Protein AF-A0A8B9ZFL6-F1 (afdb_monomer)

Organism: Anas platyrhynchos (NCBI:txid8839)

Radius of gyration: 36.11 Å; Cα contacts (8 Å, |Δi|>4): 243; chains: 1; bounding box: 64×77×98 Å

Mean predicted aligned error: 14.27 Å

Solvent-accessible surface area (backbone atoms only — not comparable to full-atom values): 10765 Å² total; per-residue (Å²): 135,89,79,94,82,84,88,87,76,102,70,71,72,65,55,63,54,52,66,50,46,51,58,50,51,50,52,54,51,52,50,52,51,50,52,50,52,51,53,63,71,60,57,71,68,76,77,72,83,70,80,78,67,69,67,49,61,90,86,38,45,70,56,89,70,28,24,36,34,79,46,93,58,66,30,29,50,67,57,34,34,52,52,18,43,76,72,77,30,31,29,27,76,74,90,46,73,66,51,48,53,50,51,59,60,68,46,60,91,49,47,29,35,35,21,42,32,41,62,96,87,51,74,50,25,36,80,87,70,48,71,62,84,72,88,64,75,70,40,76,87,40,43,30,28,28,39,37,94,90,44,46,33,30,35,63,46,79,48,76,32,24,27,28,23,27,40,70,54,63,65,83,82,68,82,89,78,77,93,85,134

Foldseek 3Di:
DDDDDDDDDPPPPVVVVVVVVVVVVVVVVVVVVVVVVVVVVPPPDPPDPPPPDQDDDPQWDDDPQKTKHWFPFWFFQVVLQVVLVVVVWGFADDPDPVSQVVCLVVVPAFKAWGQWFDDDPDFIAGPVRDGDPCNDDEADDAGTWIQHNVGIYHDHSGDIGITMIMDGRDDPDDDDDDDDD

InterPro domains:
  IPR001304 C-type lectin-like [PF00059] (75-166)
  IPR001304 C-type lectin-like [PS50041] (63-166)
  IPR001304 C-type lectin-like [SM00034] (56-166)
  IPR016186 C-type lectin-like/link domain superfamily [G3DSA:3.10.100.10] (44-171)
  IPR016187 C-type lectin fold [SSF56436] (19-170)
  IPR033992 Natural killer cell receptor-like, C-type lectin-like domain [cd03593] (56-167)
  IPR050828 C-type lectin and matrix domain-containing protein [PTHR45710] (28-168)

Structure (mmCIF, N/CA/C/O backbone):
data_AF-A0A8B9ZFL6-F1
#
_entry.id   AF-A0A8B9ZFL6-F1
#
loop_
_atom_site.group_PDB
_atom_site.id
_atom_site.type_symbol
_atom_site.label_atom_id
_atom_site.label_alt_id
_atom_site.label_comp_id
_atom_site.label_asym_id
_atom_site.label_entity_id
_atom_site.label_seq_id
_atom_site.pdbx_PDB_ins_code
_atom_site.Cartn_x
_atom_site.Cartn_y
_atom_site.Cartn_z
_atom_site.occupancy
_atom_site.B_iso_or_equiv
_atom_site.auth_seq_id
_atom_site.auth_comp_id
_atom_site.auth_asym_id
_atom_site.auth_atom_id
_atom_site.pdbx_PDB_model_num
ATOM 1 N N . MET A 1 1 ? -46.683 51.213 64.627 1.00 42.94 1 MET A N 1
ATOM 2 C CA . MET A 1 1 ? -46.626 52.141 65.779 1.00 42.94 1 MET A CA 1
ATOM 3 C C . MET A 1 1 ? -47.558 51.623 66.867 1.00 42.94 1 MET A C 1
ATOM 5 O O . MET A 1 1 ? -48.548 50.998 66.515 1.00 42.94 1 MET A O 1
ATOM 9 N N . CYS A 1 2 ? -47.246 51.943 68.128 1.00 30.44 2 CYS A N 1
ATOM 10 C CA . CYS A 1 2 ? -47.950 51.598 69.377 1.00 30.44 2 CYS A CA 1
ATOM 11 C C . CYS A 1 2 ? -47.740 50.173 69.906 1.00 30.44 2 CYS A C 1
ATOM 13 O O . CYS A 1 2 ? -47.778 49.220 69.145 1.00 30.44 2 CYS A O 1
ATOM 15 N N . MET A 1 3 ? -47.590 49.917 71.205 1.00 34.16 3 MET A N 1
ATOM 16 C CA . MET A 1 3 ? -47.108 50.636 72.404 1.00 34.16 3 MET A CA 1
ATOM 17 C C . MET A 1 3 ? -47.101 49.550 73.509 1.00 34.16 3 MET A C 1
ATOM 19 O O . MET A 1 3 ? -47.882 48.602 73.451 1.00 34.16 3 MET A O 1
ATOM 23 N N . ARG A 1 4 ? -46.223 49.657 74.513 1.00 49.34 4 ARG A N 1
ATOM 24 C CA . ARG A 1 4 ? -46.112 48.696 75.636 1.00 49.34 4 ARG A CA 1
ATOM 25 C C . ARG A 1 4 ? -47.319 48.751 76.593 1.00 49.34 4 ARG A C 1
ATOM 27 O O . ARG A 1 4 ? -47.609 49.838 77.082 1.00 49.34 4 ARG A O 1
ATOM 34 N N . LYS A 1 5 ? -47.849 47.584 77.008 1.00 42.69 5 LYS A N 1
ATOM 35 C CA . LYS A 1 5 ? -47.853 47.040 78.402 1.00 42.69 5 LYS A CA 1
ATOM 36 C C . LYS A 1 5 ? -48.790 45.816 78.567 1.00 42.69 5 LYS A C 1
ATOM 38 O O . LYS A 1 5 ? -49.942 45.888 78.176 1.00 42.69 5 LYS A O 1
ATOM 43 N N . GLY A 1 6 ? -48.305 44.782 79.276 1.00 40.84 6 GLY A N 1
ATOM 44 C CA . GLY A 1 6 ? -49.070 44.100 80.342 1.00 40.84 6 GLY A CA 1
ATOM 45 C C . GLY A 1 6 ? -49.780 42.760 80.072 1.00 40.84 6 GLY A C 1
ATOM 46 O O . GLY A 1 6 ? -50.958 42.763 79.768 1.00 40.84 6 GLY A O 1
ATOM 47 N N . ALA A 1 7 ? -49.049 41.657 80.295 1.00 51.47 7 ALA A N 1
ATOM 48 C CA . ALA A 1 7 ? -49.413 40.373 80.938 1.00 51.47 7 ALA A CA 1
ATOM 49 C C . ALA A 1 7 ? -50.828 39.758 80.783 1.00 51.47 7 ALA A C 1
ATOM 51 O O . ALA A 1 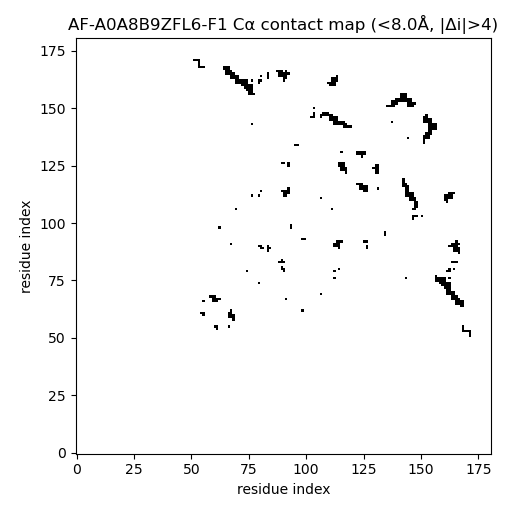7 ? -51.774 40.244 81.383 1.00 51.47 7 ALA A O 1
ATOM 52 N N . THR A 1 8 ? -50.935 38.607 80.103 1.00 45.41 8 THR A N 1
ATOM 53 C CA . THR A 1 8 ? -50.979 37.211 80.626 1.00 45.41 8 THR A CA 1
ATOM 54 C C . THR A 1 8 ? -51.431 36.302 79.480 1.00 45.41 8 THR A C 1
ATOM 56 O O . THR A 1 8 ? -52.482 36.585 78.929 1.00 45.41 8 THR A O 1
ATOM 59 N N . GLU A 1 9 ? -50.645 35.275 79.113 1.00 46.94 9 GLU A N 1
ATOM 60 C CA . GLU A 1 9 ? -51.038 34.045 78.371 1.00 46.94 9 GLU A CA 1
ATOM 61 C C . GLU A 1 9 ? -49.769 33.338 77.837 1.00 46.94 9 GLU A C 1
ATOM 63 O O . GLU A 1 9 ? -49.209 33.680 76.792 1.00 46.94 9 GLU A O 1
ATOM 68 N N . THR A 1 10 ? -49.278 32.329 78.560 1.00 53.91 10 THR A N 1
ATOM 69 C CA . THR A 1 10 ? -48.183 31.432 78.141 1.00 53.91 10 THR A CA 1
ATOM 70 C C . THR A 1 10 ? -48.663 30.388 77.121 1.00 53.91 10 THR A C 1
ATOM 72 O O . THR A 1 10 ? -48.455 29.192 77.305 1.00 53.91 10 THR A O 1
ATOM 75 N N . THR A 1 11 ? -49.311 30.826 76.039 1.00 52.06 11 THR A N 1
ATOM 76 C CA . THR A 1 11 ? -49.941 29.913 75.059 1.00 52.06 11 THR A CA 1
ATOM 77 C C . THR A 1 11 ? -49.671 30.280 73.598 1.00 52.06 11 THR A C 1
ATOM 79 O O . THR A 1 11 ? -49.992 29.506 72.699 1.00 52.06 11 THR A O 1
ATOM 82 N N . PHE A 1 12 ? -49.006 31.409 73.329 1.00 46.31 12 PHE A N 1
ATOM 83 C CA . PHE A 1 12 ? -48.820 31.902 71.957 1.00 46.31 12 PHE A CA 1
ATOM 84 C C . PHE A 1 12 ? -47.449 31.584 71.327 1.00 46.31 12 PHE A C 1
ATOM 86 O O . PHE A 1 12 ? -47.290 31.666 70.113 1.00 46.31 12 PHE A O 1
ATOM 93 N N . SER A 1 13 ? -46.460 31.157 72.122 1.00 51.06 13 SER A N 1
ATOM 94 C CA . SER A 1 13 ? -45.083 30.934 71.634 1.00 51.06 13 SER A CA 1
ATOM 95 C C . SER A 1 13 ? -44.814 29.505 71.124 1.00 51.06 13 SER A C 1
ATOM 97 O O . SER A 1 13 ? -43.893 29.282 70.343 1.00 51.06 13 SER A O 1
ATOM 99 N N . LEU A 1 14 ? -45.638 28.520 71.511 1.00 50.38 14 LEU A N 1
ATOM 100 C CA . LEU A 1 14 ? -45.427 27.103 71.162 1.00 50.38 14 LEU A CA 1
ATOM 101 C C . LEU A 1 14 ? -45.955 26.726 69.762 1.00 50.38 14 LEU A C 1
ATOM 103 O O . LEU A 1 14 ? -45.495 25.750 69.172 1.00 50.38 14 LEU A O 1
ATOM 107 N N . LYS A 1 15 ? -46.896 27.509 69.212 1.00 50.31 15 LYS A N 1
ATOM 108 C CA . LYS A 1 15 ? -47.460 27.312 67.862 1.00 50.31 15 LYS A CA 1
ATOM 109 C C . LYS A 1 15 ? -46.451 27.656 66.764 1.00 50.31 15 LYS A C 1
ATOM 111 O O . LYS A 1 15 ? -46.171 26.815 65.921 1.00 50.31 15 LYS A O 1
ATOM 116 N N . CYS A 1 16 ? -45.778 28.805 66.866 1.00 51.72 16 CYS A N 1
ATOM 117 C CA . CYS A 1 16 ? -44.763 29.232 65.893 1.00 51.72 16 CYS A CA 1
ATOM 118 C C . CYS A 1 16 ? -43.568 28.267 65.770 1.00 51.72 16 CYS A C 1
ATOM 120 O O . CYS A 1 16 ? -42.996 28.134 64.691 1.00 51.72 16 CYS A O 1
ATOM 122 N N . LEU A 1 17 ? -43.190 27.581 66.856 1.00 52.81 17 LEU A N 1
ATOM 123 C CA . LEU A 1 17 ? -42.134 26.560 66.844 1.00 52.81 17 LEU A CA 1
ATOM 124 C C . LEU A 1 17 ? -42.580 25.285 66.119 1.00 52.81 17 LEU A C 1
ATOM 126 O O . LEU A 1 17 ? -41.820 24.739 65.326 1.00 52.81 17 LEU A O 1
ATOM 130 N N . LYS A 1 18 ? -43.823 24.840 66.336 1.00 53.28 18 LYS A N 1
ATOM 131 C CA . LYS A 1 18 ? -44.398 23.656 65.679 1.00 53.28 18 LYS A CA 1
ATOM 132 C C . LYS A 1 18 ? -44.644 23.900 64.183 1.00 53.28 18 LYS A C 1
ATOM 134 O O . LYS A 1 18 ? -44.320 23.037 63.371 1.00 53.28 18 LYS A O 1
ATOM 139 N N . ASP A 1 19 ? -45.088 25.107 63.828 1.00 54.12 19 ASP A N 1
ATOM 140 C CA . ASP A 1 19 ? -45.382 25.532 62.452 1.00 54.12 19 ASP A CA 1
ATOM 141 C C . ASP A 1 19 ? -44.130 25.812 61.611 1.00 54.12 19 ASP A C 1
ATOM 143 O O . ASP A 1 19 ? -44.211 25.808 60.388 1.00 54.12 19 ASP A O 1
ATOM 147 N N . LYS A 1 20 ? -42.962 26.035 62.235 1.00 51.88 20 LYS A N 1
ATOM 148 C CA . LYS A 1 20 ? -41.662 26.073 61.539 1.00 51.88 20 LYS A CA 1
ATOM 149 C C . LYS A 1 20 ? -40.961 24.716 61.526 1.00 51.88 20 LYS A C 1
ATOM 151 O O . LYS A 1 20 ? -40.265 24.412 60.564 1.00 51.88 20 LYS A O 1
ATOM 156 N N . LEU A 1 21 ? -41.170 23.874 62.537 1.00 55.00 21 LEU A N 1
ATOM 157 C CA . LEU A 1 21 ? -40.580 22.535 62.593 1.00 55.00 21 LEU A CA 1
ATOM 158 C C . LEU A 1 21 ? -41.251 21.557 61.615 1.00 55.00 21 LEU A C 1
ATOM 160 O O . LEU A 1 21 ? -40.571 20.703 61.061 1.00 55.00 21 LEU A O 1
ATOM 164 N N . PHE A 1 22 ? -42.552 21.709 61.348 1.00 59.31 22 PHE A N 1
ATOM 165 C CA . PHE A 1 22 ? -43.276 20.913 60.351 1.00 59.31 22 PHE A CA 1
ATOM 166 C C . PHE A 1 22 ? -42.786 21.137 58.901 1.00 59.31 22 PHE A C 1
ATOM 168 O O . PHE A 1 22 ? -42.486 20.148 58.231 1.00 59.31 22 PHE A O 1
ATOM 175 N N . PRO A 1 23 ? -42.605 22.381 58.400 1.00 64.31 23 PRO A N 1
ATOM 176 C CA . PRO A 1 23 ? -42.043 22.619 57.072 1.00 64.31 23 PRO A CA 1
ATOM 177 C C . PRO A 1 23 ? -40.552 22.281 56.998 1.00 64.31 23 PRO A C 1
ATOM 179 O O . PRO A 1 23 ? -40.110 21.817 55.955 1.00 64.31 23 PRO A O 1
ATOM 182 N N . ILE A 1 24 ? -39.780 22.445 58.081 1.00 71.69 24 ILE A N 1
ATOM 183 C CA . ILE A 1 24 ? -38.372 22.005 58.127 1.00 71.69 24 ILE A CA 1
ATOM 184 C C . ILE A 1 24 ? -38.284 20.472 58.095 1.00 71.69 24 ILE A C 1
ATOM 186 O O . ILE A 1 24 ? -37.477 19.912 57.364 1.00 71.69 24 ILE A O 1
ATOM 190 N N . GLY A 1 25 ? -39.142 19.774 58.842 1.00 78.06 25 GLY A N 1
ATOM 191 C CA . GLY A 1 25 ? -39.213 18.314 58.815 1.00 78.06 25 GLY A CA 1
ATOM 192 C C . GLY A 1 25 ? -39.619 17.785 57.440 1.00 78.06 25 GLY A C 1
ATOM 193 O O . GLY A 1 25 ? -39.012 16.840 56.940 1.00 78.06 25 GLY A O 1
ATOM 194 N N . ALA A 1 26 ? -40.590 18.434 56.791 1.00 80.69 26 ALA A N 1
ATOM 195 C CA . ALA A 1 26 ? -41.025 18.081 55.445 1.00 80.69 26 ALA A CA 1
ATOM 196 C C . ALA A 1 26 ? -39.927 18.314 54.393 1.00 80.69 26 ALA A C 1
ATOM 198 O O . ALA A 1 26 ? -39.702 17.444 53.555 1.00 80.69 26 ALA A O 1
ATOM 199 N N . THR A 1 27 ? -39.201 19.437 54.443 1.00 80.44 27 THR A N 1
ATOM 200 C CA . THR A 1 27 ? -38.103 19.696 53.496 1.00 80.44 27 THR A CA 1
ATOM 201 C C . THR A 1 27 ? -36.937 18.737 53.695 1.00 80.44 27 THR A C 1
ATOM 203 O O . THR A 1 27 ? -36.417 18.224 52.708 1.00 80.44 27 THR A O 1
ATOM 206 N N . VAL A 1 28 ? -36.567 18.429 54.942 1.00 88.62 28 VAL A N 1
ATOM 207 C CA . VAL A 1 28 ? -35.519 17.443 55.253 1.00 88.62 28 VAL A CA 1
ATOM 208 C C . VAL A 1 28 ? -35.915 16.042 54.776 1.00 88.62 28 VAL A C 1
ATOM 210 O O . VAL A 1 28 ? -35.093 15.329 54.211 1.00 88.62 28 VAL A O 1
ATOM 213 N N . LEU A 1 29 ? -37.178 15.641 54.937 1.00 89.69 29 LEU A N 1
ATOM 214 C CA . LEU A 1 29 ? -37.647 14.343 54.448 1.00 89.69 29 LEU A CA 1
ATOM 215 C C . LEU A 1 29 ? -37.595 14.262 52.915 1.00 89.69 29 LEU A C 1
ATOM 217 O O . LEU A 1 29 ? -37.128 13.268 52.362 1.00 89.69 29 LEU A O 1
ATOM 221 N N . VAL A 1 30 ? -38.037 15.317 52.224 1.00 89.94 30 VAL A N 1
ATOM 222 C CA . VAL A 1 30 ? -38.018 15.379 50.756 1.00 89.94 30 VAL A CA 1
ATOM 223 C C . VAL A 1 30 ? -36.588 15.330 50.220 1.00 89.94 30 VAL A C 1
ATOM 225 O O . VAL A 1 30 ? -36.326 14.592 49.272 1.00 89.94 30 VAL A O 1
ATOM 228 N N . THR A 1 31 ? -35.640 16.049 50.829 1.00 90.00 31 THR A N 1
ATOM 229 C CA . THR A 1 31 ? -34.235 16.008 50.392 1.00 90.00 31 THR A CA 1
ATOM 230 C C . THR A 1 31 ? -33.605 14.637 50.619 1.00 90.00 31 THR A C 1
ATOM 232 O O . THR A 1 31 ? -32.915 14.143 49.729 1.00 90.00 31 THR A O 1
ATOM 235 N N . VAL A 1 32 ? -33.884 13.976 51.747 1.00 91.75 32 VAL A N 1
ATOM 236 C CA . VAL A 1 32 ? -33.403 12.610 52.022 1.00 91.75 32 VAL A CA 1
ATOM 237 C C . VAL A 1 32 ? -33.956 11.608 51.004 1.00 91.75 32 VAL A C 1
ATOM 239 O O . VAL A 1 32 ? -33.199 10.790 50.482 1.00 91.75 32 VAL A O 1
ATOM 242 N N . LEU A 1 33 ? -35.247 11.694 50.668 1.00 91.56 33 LEU A N 1
ATOM 243 C CA . LEU A 1 33 ? -35.864 10.836 49.652 1.00 91.56 33 LEU A CA 1
ATOM 244 C C . LEU A 1 33 ? -35.268 11.078 48.259 1.00 91.56 33 LEU A C 1
ATOM 246 O O . LEU A 1 33 ? -34.957 10.116 47.560 1.00 91.56 33 LEU A O 1
ATOM 250 N N . LEU A 1 34 ? -35.043 12.338 47.872 1.00 88.25 34 LEU A N 1
ATOM 251 C CA . LEU A 1 34 ? -34.390 12.674 46.603 1.00 88.25 34 LEU A CA 1
ATOM 252 C C . LEU A 1 34 ? -32.966 12.111 46.534 1.00 88.25 34 LEU A C 1
ATOM 254 O O . LEU A 1 34 ? -32.609 11.486 45.538 1.00 88.25 34 LEU A O 1
ATOM 258 N N . ILE A 1 35 ? -32.171 12.261 47.597 1.00 86.62 35 ILE A N 1
ATOM 259 C CA . ILE A 1 35 ? -30.810 11.708 47.664 1.00 86.62 35 ILE A CA 1
ATOM 260 C C . ILE A 1 35 ? -30.839 10.176 47.575 1.00 86.62 35 ILE A C 1
ATOM 262 O O . ILE A 1 35 ? -30.035 9.599 46.846 1.00 86.62 35 ILE A O 1
ATOM 266 N N . ALA A 1 36 ? -31.776 9.509 48.257 1.00 86.25 36 ALA A N 1
ATOM 267 C CA . ALA A 1 36 ? -31.921 8.056 48.194 1.00 86.25 36 ALA A CA 1
ATOM 268 C C . ALA A 1 36 ? -32.297 7.571 46.783 1.00 86.25 36 ALA A C 1
ATOM 270 O O . ALA A 1 36 ? -31.709 6.609 46.293 1.00 86.25 36 ALA A O 1
ATOM 271 N N . VAL A 1 37 ? -33.217 8.256 46.096 1.00 84.88 37 VAL A N 1
ATOM 272 C CA . VAL A 1 37 ? -33.585 7.949 44.703 1.00 84.88 37 VAL A CA 1
ATOM 273 C C . VAL A 1 37 ? -32.397 8.165 43.759 1.00 84.88 37 VAL A C 1
ATOM 275 O O . VAL A 1 37 ? -32.124 7.301 42.927 1.00 84.88 37 VAL A O 1
ATOM 278 N N . ILE A 1 38 ? -31.641 9.257 43.924 1.00 81.19 38 ILE A N 1
ATOM 279 C CA . ILE A 1 38 ? -30.421 9.526 43.144 1.00 81.19 38 ILE A CA 1
ATOM 280 C C . ILE A 1 38 ? -29.367 8.439 43.398 1.00 81.19 38 ILE A C 1
ATOM 282 O O . ILE A 1 38 ? -28.774 7.936 42.448 1.00 81.19 38 ILE A O 1
ATOM 286 N N . ALA A 1 39 ? -29.160 8.021 44.649 1.00 80.38 39 ALA A N 1
ATOM 287 C CA . ALA A 1 39 ? -28.213 6.963 45.004 1.00 80.38 39 ALA A CA 1
ATOM 288 C C . ALA A 1 39 ? -28.633 5.582 44.465 1.00 80.38 39 ALA A C 1
ATOM 290 O O . ALA A 1 39 ? -27.781 4.794 44.054 1.00 80.38 39 ALA A O 1
ATOM 291 N N . LEU A 1 40 ? -29.938 5.285 44.434 1.00 75.50 40 LEU A N 1
ATOM 292 C CA . LEU A 1 40 ? -30.482 4.058 43.844 1.00 75.50 40 LEU A CA 1
ATOM 293 C C . LEU A 1 40 ? -30.362 4.053 42.313 1.00 75.50 40 LEU A C 1
ATOM 295 O O . LEU A 1 40 ? -30.009 3.020 41.748 1.00 75.50 40 LEU A O 1
ATOM 299 N N . ALA A 1 41 ? -30.589 5.194 41.654 1.00 71.69 41 ALA A N 1
ATOM 300 C CA . ALA A 1 41 ? -30.400 5.353 40.210 1.00 71.69 41 ALA A CA 1
ATOM 301 C C . ALA A 1 41 ? -28.914 5.342 39.808 1.00 71.69 41 ALA A C 1
ATOM 303 O O . ALA A 1 41 ? -28.557 4.837 38.748 1.00 71.69 41 ALA A O 1
ATOM 304 N N . ALA A 1 42 ? -28.036 5.848 40.678 1.00 69.88 42 ALA A N 1
ATOM 305 C CA . ALA A 1 42 ? -26.588 5.866 40.494 1.00 69.88 42 ALA A CA 1
ATOM 306 C C . ALA A 1 42 ? -25.895 4.580 40.968 1.00 69.88 42 ALA A C 1
ATOM 308 O O . ALA A 1 42 ? -24.664 4.571 41.082 1.00 69.88 42 ALA A O 1
ATOM 309 N N . ARG A 1 43 ? -26.640 3.490 41.226 1.00 67.75 43 ARG A N 1
ATOM 310 C CA . ARG A 1 43 ? -26.055 2.151 41.361 1.00 67.75 43 ARG A CA 1
ATOM 311 C C . ARG A 1 43 ? -25.334 1.829 40.058 1.00 67.75 43 ARG A C 1
ATOM 313 O O . ARG A 1 43 ? -25.917 1.300 39.117 1.00 67.75 43 ARG A O 1
ATOM 320 N N . LYS A 1 44 ? -24.050 2.188 40.006 1.00 64.75 44 LYS A N 1
ATOM 321 C CA . LYS A 1 44 ? -23.122 1.753 38.974 1.00 64.75 44 LYS A CA 1
ATOM 322 C C . LYS A 1 44 ? -23.264 0.243 38.915 1.00 64.75 44 LYS A C 1
ATOM 324 O O . LYS A 1 44 ? -23.011 -0.440 39.908 1.00 64.75 44 LYS A O 1
ATOM 329 N N . CYS A 1 45 ? -23.724 -0.253 37.771 1.00 63.28 45 CYS A N 1
ATOM 330 C CA . CYS A 1 45 ? -23.601 -1.666 37.475 1.00 63.28 45 CYS A CA 1
ATOM 331 C C . CYS A 1 45 ? -22.130 -2.030 37.730 1.00 63.28 45 CYS A C 1
ATOM 333 O O . CYS A 1 45 ? -21.258 -1.276 37.277 1.00 63.28 45 CYS A O 1
ATOM 335 N N . PRO A 1 46 ? -21.835 -3.111 38.477 1.00 68.94 46 PRO A N 1
ATOM 336 C CA . PRO A 1 46 ? -20.499 -3.686 38.482 1.00 68.94 46 PRO A CA 1
ATOM 337 C C . PRO A 1 46 ? -20.103 -3.798 37.017 1.00 68.94 46 PRO A C 1
ATOM 339 O O . PRO A 1 46 ? -20.859 -4.386 36.244 1.00 68.94 46 PRO A O 1
ATOM 342 N N . SER A 1 47 ? -19.041 -3.091 36.629 1.00 61.97 47 SER A N 1
ATOM 343 C CA . SER A 1 47 ? -18.618 -2.920 35.241 1.00 61.97 47 SER A CA 1
ATOM 344 C C . SER A 1 47 ? -18.812 -4.228 34.485 1.00 61.97 47 SER A C 1
ATOM 346 O O . SER A 1 47 ? -18.161 -5.221 34.817 1.00 61.97 47 SER A O 1
ATOM 348 N N . CYS A 1 48 ? -19.744 -4.254 33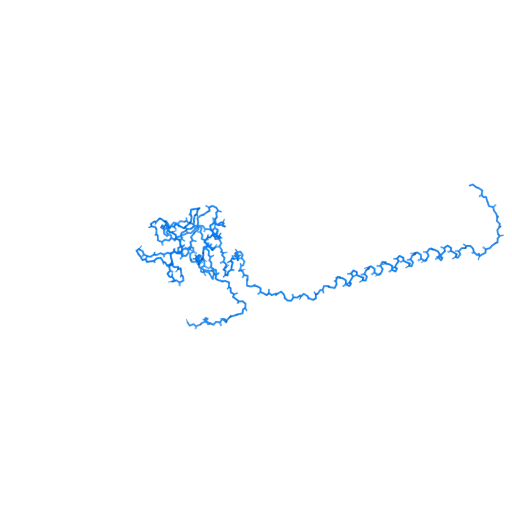.529 1.00 62.69 48 CYS A N 1
ATOM 349 C CA . CYS A 1 48 ? -19.888 -5.406 32.655 1.00 62.69 48 CYS A CA 1
ATOM 350 C C . CYS A 1 48 ? -18.508 -5.667 32.035 1.00 62.69 48 CYS A C 1
ATOM 352 O O . CYS A 1 48 ? -17.880 -4.702 31.587 1.00 62.69 48 CYS A O 1
ATOM 354 N N . PRO A 1 49 ? -18.005 -6.912 32.017 1.00 65.62 49 PRO A N 1
ATOM 355 C CA . PRO A 1 49 ? -16.820 -7.227 31.238 1.00 65.62 49 PRO A CA 1
ATOM 356 C C . PRO A 1 49 ? -17.112 -6.836 29.787 1.00 65.62 49 PRO A C 1
ATOM 358 O O . PRO A 1 49 ? -17.983 -7.431 29.150 1.00 65.62 49 PRO A O 1
ATOM 361 N N . SER A 1 50 ? -16.461 -5.786 29.285 1.00 64.81 50 SER A N 1
ATOM 362 C CA . SER A 1 50 ? -16.576 -5.421 27.876 1.00 64.81 50 SER A CA 1
ATOM 363 C C . SER A 1 50 ? -16.085 -6.605 27.043 1.00 64.81 50 SER A C 1
ATOM 365 O O . SER A 1 50 ? -15.016 -7.142 27.351 1.00 64.81 50 SER A O 1
ATOM 367 N N . PRO A 1 51 ? -16.814 -7.025 25.994 1.00 62.72 51 PRO A N 1
ATOM 368 C CA . PRO A 1 51 ? -16.272 -7.969 25.032 1.00 62.72 51 PRO A CA 1
ATOM 369 C C . PRO A 1 51 ? -14.936 -7.423 24.520 1.00 62.72 51 PRO A C 1
ATOM 371 O O . PRO A 1 51 ? -14.881 -6.285 24.049 1.00 62.72 51 PRO A O 1
ATOM 374 N N . ILE A 1 52 ? -13.860 -8.208 24.636 1.00 62.78 52 ILE A N 1
ATOM 375 C CA . ILE A 1 52 ? -12.574 -7.883 24.014 1.00 62.78 52 ILE A CA 1
ATOM 376 C C . ILE A 1 52 ? -12.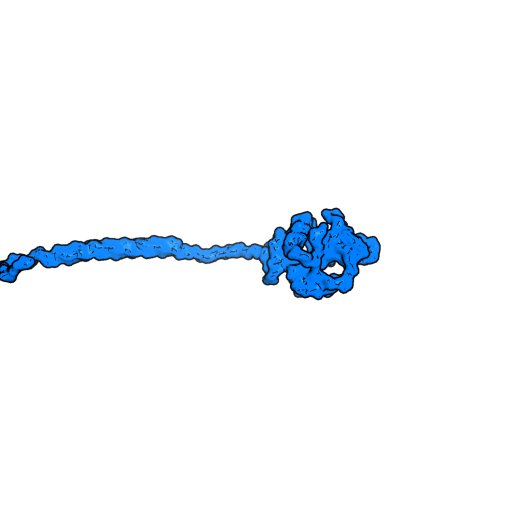794 -8.023 22.508 1.00 62.78 52 ILE A C 1
ATOM 378 O O . ILE A 1 52 ? -12.693 -9.114 21.949 1.00 62.78 52 ILE A O 1
ATOM 382 N N . LEU A 1 53 ? -13.200 -6.933 21.861 1.00 63.88 53 LEU A N 1
ATOM 383 C CA . LEU A 1 53 ? -13.263 -6.875 20.411 1.00 63.88 53 LEU A CA 1
ATOM 384 C C . LEU A 1 53 ? -11.830 -6.892 19.877 1.00 63.88 53 LEU A C 1
ATOM 386 O O . LEU A 1 53 ? -10.972 -6.195 20.427 1.00 63.88 53 LEU A O 1
ATOM 390 N N . PRO A 1 54 ? -11.556 -7.673 18.821 1.00 69.69 54 PRO A N 1
ATOM 391 C CA . PRO A 1 54 ? -10.262 -7.622 18.177 1.00 69.69 54 PRO A CA 1
ATOM 392 C C . PRO A 1 54 ? -10.049 -6.205 17.650 1.00 69.69 54 PRO A C 1
ATOM 394 O O . PRO A 1 54 ? -10.778 -5.729 16.782 1.00 69.69 54 PRO A O 1
ATOM 397 N N . THR A 1 55 ? -9.082 -5.516 18.242 1.00 80.38 55 THR A N 1
ATOM 398 C CA . THR A 1 55 ? -8.700 -4.157 17.876 1.00 80.38 55 THR A CA 1
ATOM 399 C C . THR A 1 55 ? -7.350 -4.193 17.189 1.00 80.38 55 THR A C 1
ATOM 401 O O . THR A 1 55 ? -6.518 -5.063 17.457 1.00 80.38 55 THR A O 1
ATOM 404 N N . CYS A 1 56 ? -7.121 -3.231 16.307 1.00 87.88 56 CYS A N 1
ATOM 405 C CA . CYS A 1 56 ? -5.787 -2.990 15.790 1.00 87.88 56 CYS A CA 1
ATOM 406 C C . CYS A 1 56 ? -4.870 -2.517 16.916 1.00 87.88 56 CYS A C 1
ATOM 408 O O . CYS A 1 56 ? -5.322 -1.841 17.846 1.00 87.88 56 CYS A O 1
ATOM 410 N N . SER A 1 57 ? -3.584 -2.865 16.816 1.00 85.00 57 SER A N 1
ATOM 411 C CA . SER A 1 57 ? -2.543 -2.264 17.651 1.00 85.00 57 SER A CA 1
ATOM 412 C C . SER A 1 57 ? -2.538 -0.743 17.479 1.00 85.00 57 SER A C 1
ATOM 414 O O . SER A 1 57 ? -3.082 -0.221 16.502 1.00 85.00 57 SER A O 1
ATOM 416 N N . GLU A 1 58 ? -1.901 -0.044 18.416 1.00 78.81 58 GLU A N 1
ATOM 417 C CA . GLU A 1 58 ? -1.814 1.417 18.444 1.00 78.81 58 GLU A CA 1
ATOM 418 C C . GLU A 1 58 ? -1.483 2.008 17.057 1.00 78.81 58 GLU A C 1
ATOM 420 O O . GLU A 1 58 ? -0.594 1.523 16.355 1.00 78.81 58 GLU A O 1
ATOM 425 N N . ASN A 1 59 ? -2.238 3.036 16.649 1.00 83.69 59 ASN A N 1
ATOM 426 C CA . ASN A 1 59 ? -2.172 3.721 15.344 1.00 83.69 59 ASN A CA 1
ATOM 427 C C . ASN A 1 59 ? -2.691 2.944 14.117 1.00 83.69 59 ASN A C 1
ATOM 429 O O . ASN A 1 59 ? -2.641 3.466 13.002 1.00 83.69 59 ASN A O 1
ATOM 433 N N . GLY A 1 60 ? -3.219 1.732 14.297 1.00 91.56 60 GLY A N 1
ATOM 434 C CA . GLY A 1 60 ? -3.879 0.979 13.231 1.00 91.56 60 GLY A CA 1
ATOM 435 C C . GLY A 1 60 ? -5.334 1.390 13.029 1.00 91.56 60 GLY A C 1
ATOM 436 O O . GLY A 1 60 ? -6.064 1.660 13.983 1.00 91.56 60 GLY A O 1
ATOM 437 N N . ILE A 1 61 ? -5.780 1.386 11.777 1.00 93.88 61 ILE A N 1
ATOM 438 C CA . ILE A 1 61 ? -7.167 1.656 11.406 1.00 93.88 61 ILE A CA 1
ATOM 439 C C . ILE A 1 61 ? -7.842 0.329 11.093 1.00 93.88 61 ILE A C 1
ATOM 441 O O . ILE A 1 61 ? -7.480 -0.352 10.131 1.00 93.88 61 ILE A O 1
ATOM 445 N N . GLY A 1 62 ? -8.832 -0.028 11.908 1.00 93.69 62 GLY A N 1
ATOM 446 C CA . GLY A 1 62 ? -9.683 -1.182 11.657 1.00 93.69 62 GLY A CA 1
ATOM 447 C C . GLY A 1 62 ? -10.657 -0.888 10.525 1.00 93.69 62 GLY A C 1
ATOM 448 O O . GLY A 1 62 ? -11.486 0.016 10.632 1.00 93.69 62 GLY A O 1
ATOM 449 N N . PHE A 1 63 ? -10.578 -1.664 9.450 1.00 93.62 63 PHE A N 1
ATOM 450 C CA . PHE A 1 63 ? -11.566 -1.651 8.382 1.00 93.62 63 PHE A CA 1
ATOM 451 C C . PHE A 1 63 ? -11.907 -3.092 8.014 1.00 93.62 63 PHE A C 1
ATOM 453 O O . PHE A 1 63 ? -11.056 -3.847 7.543 1.00 93.62 63 PHE A O 1
ATOM 460 N N . ARG A 1 64 ? -13.168 -3.473 8.255 1.00 89.31 64 ARG A N 1
ATOM 461 C CA . ARG A 1 64 ? -13.650 -4.858 8.141 1.00 89.31 64 ARG A CA 1
ATOM 462 C C . ARG A 1 64 ? -12.789 -5.798 8.995 1.00 89.31 64 ARG A C 1
ATOM 464 O O . ARG A 1 64 ? -12.576 -5.523 10.169 1.00 89.31 64 ARG A O 1
ATOM 471 N N . GLU A 1 65 ? -12.300 -6.890 8.421 1.00 91.19 65 GLU A N 1
ATOM 472 C CA . GLU A 1 65 ? -11.511 -7.915 9.109 1.00 91.19 65 GLU A CA 1
ATOM 473 C C . GLU A 1 65 ? -9.998 -7.655 9.021 1.00 91.19 65 GLU A C 1
ATOM 475 O O . GLU A 1 65 ? -9.194 -8.581 9.117 1.00 91.19 65 GLU A O 1
ATOM 480 N N . LYS A 1 66 ? -9.591 -6.393 8.822 1.00 93.50 66 LYS A N 1
ATOM 481 C CA . LYS A 1 66 ? -8.193 -5.992 8.641 1.00 93.50 66 LYS A CA 1
ATOM 482 C C . LYS A 1 66 ? -7.828 -4.752 9.440 1.00 93.50 66 LYS A C 1
ATOM 484 O O . LYS A 1 66 ? -8.646 -3.862 9.673 1.00 93.50 66 LYS A O 1
ATOM 489 N N . CYS A 1 67 ? -6.550 -4.683 9.773 1.00 95.31 67 CYS A N 1
ATOM 490 C CA . CYS A 1 67 ? -5.890 -3.492 10.272 1.00 95.31 67 CYS A CA 1
ATOM 491 C C . CYS A 1 67 ? -5.018 -2.894 9.184 1.00 95.31 67 CYS A C 1
ATOM 493 O O . CYS A 1 67 ? -4.261 -3.627 8.552 1.00 95.31 67 CYS A O 1
ATOM 495 N N . PHE A 1 68 ? -5.100 -1.578 8.999 1.00 96.81 68 PHE A N 1
ATOM 496 C CA . PHE A 1 68 ? -4.277 -0.821 8.060 1.00 96.81 68 PHE A CA 1
ATOM 497 C C . PHE A 1 68 ? -3.441 0.233 8.788 1.00 96.81 68 PHE A C 1
ATOM 499 O O . PHE A 1 68 ? -3.943 0.914 9.680 1.00 96.81 68 PHE A O 1
ATOM 506 N N . TYR A 1 69 ? -2.186 0.402 8.378 1.00 96.50 69 TYR A N 1
ATOM 507 C CA . TYR A 1 69 ? -1.245 1.358 8.967 1.00 96.50 69 TYR A CA 1
ATOM 508 C C . TYR A 1 69 ? -0.636 2.218 7.866 1.00 96.50 69 TYR A C 1
ATOM 510 O O . TYR A 1 69 ? 0.059 1.699 6.996 1.00 96.50 69 TYR A O 1
ATOM 518 N N . PHE A 1 70 ? -0.882 3.526 7.901 1.00 96.50 70 PHE A N 1
ATOM 519 C CA . PHE A 1 70 ? -0.317 4.480 6.945 1.00 96.50 70 PHE A CA 1
ATOM 520 C C . PHE A 1 70 ? 1.014 5.003 7.490 1.00 96.50 70 PHE A C 1
ATOM 522 O O . PHE A 1 70 ? 1.050 5.765 8.456 1.00 96.50 70 PHE A O 1
ATOM 529 N N . VAL A 1 71 ? 2.114 4.557 6.889 1.00 95.44 71 VAL A N 1
ATOM 530 C CA . VAL A 1 71 ? 3.478 4.877 7.321 1.00 95.44 71 VAL A CA 1
ATOM 531 C C . VAL A 1 71 ? 3.829 6.300 6.900 1.00 95.44 71 VAL A C 1
ATOM 533 O O . VAL A 1 71 ? 3.565 6.695 5.767 1.00 95.44 71 VAL A O 1
ATOM 536 N N . GLN A 1 72 ? 4.427 7.071 7.810 1.00 92.19 72 GLN A N 1
ATOM 537 C CA . GLN A 1 72 ? 4.693 8.504 7.618 1.00 92.19 72 GLN A CA 1
ATOM 538 C C . GLN A 1 72 ? 6.018 8.818 6.909 1.00 92.19 72 GLN A C 1
ATOM 540 O O . GLN A 1 72 ? 6.245 9.969 6.557 1.00 92.19 72 GLN A O 1
ATOM 545 N N . ASN A 1 73 ? 6.884 7.827 6.687 1.00 95.38 73 ASN A N 1
ATOM 546 C CA . ASN A 1 73 ? 8.168 8.019 6.013 1.00 95.38 73 ASN A CA 1
ATOM 547 C C . ASN A 1 73 ? 8.132 7.415 4.610 1.00 95.38 73 ASN A C 1
ATOM 549 O O . ASN A 1 73 ? 7.666 6.287 4.424 1.00 95.38 73 ASN A O 1
ATOM 553 N N . GLU A 1 74 ? 8.659 8.155 3.637 1.00 98.19 74 GLU A N 1
ATOM 554 C CA . GLU A 1 74 ? 8.854 7.632 2.292 1.00 98.19 74 GLU A CA 1
ATOM 555 C C . GLU A 1 74 ? 10.033 6.660 2.261 1.00 98.19 74 GLU A C 1
ATOM 557 O O . GLU A 1 74 ? 11.090 6.911 2.837 1.00 98.19 74 GLU A O 1
ATOM 562 N N . THR A 1 75 ? 9.830 5.534 1.592 1.00 98.50 75 THR A N 1
ATOM 563 C CA . THR A 1 75 ? 10.785 4.428 1.491 1.00 98.50 75 THR A CA 1
ATOM 564 C C . THR A 1 75 ? 10.698 3.814 0.102 1.00 98.50 75 THR A C 1
ATOM 566 O O . THR A 1 75 ? 9.715 4.019 -0.625 1.00 98.50 75 THR A O 1
ATOM 569 N N . ASN A 1 76 ? 11.721 3.055 -0.287 1.00 98.75 76 ASN A N 1
ATOM 570 C CA . ASN A 1 76 ? 11.561 2.150 -1.422 1.00 98.75 76 ASN A CA 1
ATOM 571 C C . ASN A 1 76 ? 10.640 0.973 -1.044 1.00 98.75 76 ASN A C 1
ATOM 573 O O . ASN A 1 76 ? 10.342 0.753 0.131 1.00 98.75 76 ASN A O 1
ATOM 577 N N . TRP A 1 77 ? 10.164 0.213 -2.030 1.00 98.69 77 TRP A N 1
ATOM 578 C CA . TRP A 1 77 ? 9.158 -0.827 -1.780 1.00 98.69 77 TRP A CA 1
ATOM 579 C C . TRP A 1 77 ? 9.659 -1.919 -0.815 1.00 98.69 77 TRP A C 1
ATOM 581 O O . TRP A 1 77 ? 8.922 -2.351 0.070 1.00 98.69 77 TRP A O 1
ATOM 591 N N . ASN A 1 78 ? 10.931 -2.320 -0.926 1.00 98.50 78 ASN A N 1
ATOM 592 C CA . ASN A 1 78 ? 11.528 -3.353 -0.070 1.00 98.50 78 ASN A CA 1
ATOM 593 C C . ASN A 1 78 ? 11.700 -2.877 1.380 1.00 98.50 78 ASN A C 1
ATOM 595 O O . ASN A 1 78 ? 11.441 -3.626 2.324 1.00 98.50 78 ASN A O 1
ATOM 599 N N . GLU A 1 79 ? 12.126 -1.629 1.569 1.00 98.62 79 GLU A N 1
ATOM 600 C CA . GLU A 1 79 ? 12.211 -0.986 2.883 1.00 98.62 79 GLU A CA 1
ATOM 601 C C . GLU A 1 79 ? 10.826 -0.846 3.520 1.00 98.62 79 GLU A C 1
ATOM 603 O O . GLU A 1 79 ? 10.656 -1.183 4.692 1.00 98.62 79 GLU A O 1
ATOM 608 N N . GLY A 1 80 ? 9.822 -0.432 2.741 1.00 98.44 80 GLY A N 1
ATOM 609 C CA . GLY A 1 80 ? 8.429 -0.365 3.177 1.00 98.44 80 GLY A CA 1
ATOM 610 C C . GLY A 1 80 ? 7.896 -1.724 3.630 1.00 98.44 80 GLY A C 1
ATOM 611 O O . GLY A 1 80 ? 7.332 -1.842 4.719 1.00 98.44 80 GLY A O 1
ATOM 612 N N . GLN A 1 81 ? 8.149 -2.777 2.848 1.00 98.44 81 GLN A N 1
ATOM 613 C CA . GLN A 1 81 ? 7.819 -4.153 3.222 1.00 98.44 81 GLN A CA 1
ATOM 614 C C . GLN A 1 81 ? 8.524 -4.584 4.510 1.00 98.44 81 GLN A C 1
ATOM 616 O O . GLN A 1 81 ? 7.882 -5.143 5.398 1.00 98.44 81 GLN A O 1
ATOM 621 N N . SER A 1 82 ? 9.816 -4.288 4.644 1.00 98.38 82 SER A N 1
ATOM 622 C CA . SER A 1 82 ? 10.597 -4.614 5.844 1.00 98.38 82 SER A CA 1
ATOM 623 C C . SER A 1 82 ? 10.053 -3.904 7.086 1.00 98.38 82 SER A C 1
ATOM 625 O O . SER A 1 82 ? 9.923 -4.515 8.147 1.00 98.38 82 SER A O 1
ATOM 627 N N . PHE A 1 83 ? 9.657 -2.636 6.949 1.00 97.50 83 PHE A N 1
ATOM 628 C CA . PHE A 1 83 ? 9.008 -1.890 8.022 1.00 97.50 83 PHE A CA 1
ATOM 629 C C . PHE A 1 83 ? 7.667 -2.519 8.415 1.00 97.50 83 PHE A C 1
ATOM 631 O O . PHE A 1 83 ? 7.421 -2.745 9.598 1.00 97.50 83 PHE A O 1
ATOM 638 N N . CYS A 1 84 ? 6.822 -2.877 7.447 1.00 97.19 84 CYS A N 1
ATOM 639 C CA . CYS A 1 84 ? 5.553 -3.540 7.742 1.00 97.19 84 CYS A CA 1
ATOM 640 C C . CYS A 1 84 ? 5.743 -4.884 8.458 1.00 97.19 84 CYS A C 1
ATOM 642 O O . CYS A 1 84 ? 5.019 -5.169 9.411 1.00 97.19 84 CYS A O 1
ATOM 644 N N . LEU A 1 85 ? 6.749 -5.671 8.062 1.00 97.12 85 LEU A N 1
ATOM 645 C CA . LEU A 1 85 ? 7.103 -6.921 8.741 1.00 97.12 85 LEU A CA 1
ATOM 646 C C . LEU A 1 85 ? 7.517 -6.689 10.199 1.00 97.12 85 LEU A C 1
ATOM 648 O O . LEU A 1 85 ? 7.111 -7.454 11.072 1.00 97.12 85 LEU A O 1
ATOM 652 N N . SER A 1 86 ? 8.235 -5.597 10.493 1.00 95.44 86 SER A N 1
ATOM 653 C CA . SER A 1 86 ? 8.593 -5.224 11.872 1.00 95.44 86 SER A CA 1
ATOM 654 C C . SER A 1 86 ? 7.380 -4.913 12.766 1.00 95.44 86 SER A C 1
ATOM 656 O O . SER A 1 86 ? 7.471 -5.029 13.985 1.00 95.44 86 SER A O 1
ATOM 658 N N . LEU A 1 87 ? 6.227 -4.588 12.167 1.00 91.62 87 LEU A N 1
ATOM 659 C CA . LEU A 1 87 ? 4.947 -4.380 12.856 1.00 91.62 87 LEU A CA 1
ATOM 660 C C . LEU A 1 87 ? 4.102 -5.664 12.972 1.00 91.62 87 LEU A C 1
ATOM 662 O O . LEU A 1 87 ? 2.953 -5.603 13.408 1.00 91.62 87 LEU A O 1
ATOM 666 N N . GLY A 1 88 ? 4.625 -6.823 12.553 1.00 92.88 88 GLY A N 1
ATOM 667 C CA . GLY A 1 88 ? 3.841 -8.058 12.443 1.00 92.88 88 GLY A CA 1
ATOM 668 C C . GLY A 1 88 ? 2.787 -8.002 11.330 1.00 92.88 88 GLY A C 1
ATOM 669 O O . GLY A 1 88 ? 1.755 -8.668 11.418 1.00 92.88 88 GLY A O 1
ATOM 670 N N . ALA A 1 89 ? 3.029 -7.180 10.307 1.00 95.19 89 ALA A N 1
ATOM 671 C CA . ALA A 1 89 ? 2.163 -6.964 9.156 1.00 95.19 89 ALA A CA 1
ATOM 672 C C . ALA A 1 89 ? 2.939 -7.174 7.844 1.00 95.19 89 ALA A C 1
ATOM 674 O O . ALA A 1 89 ? 4.078 -7.620 7.830 1.00 95.19 89 ALA A O 1
ATOM 675 N N . GLN A 1 90 ? 2.331 -6.836 6.715 1.00 97.62 90 GLN A N 1
ATOM 676 C CA . GLN A 1 90 ? 2.996 -6.757 5.411 1.00 97.62 90 GLN A CA 1
ATOM 677 C C . GLN A 1 90 ? 2.487 -5.526 4.665 1.00 97.62 90 GLN A C 1
ATOM 679 O O . GLN A 1 90 ? 1.494 -4.938 5.095 1.00 97.62 90 GLN A O 1
ATOM 684 N N . LEU A 1 91 ? 3.119 -5.123 3.562 1.00 98.56 91 LEU A N 1
ATOM 685 C CA . LEU A 1 91 ? 2.520 -4.128 2.675 1.00 98.56 91 LEU A CA 1
ATOM 686 C C . LEU A 1 91 ? 1.104 -4.556 2.283 1.00 98.56 91 LEU A C 1
ATOM 688 O O . LEU A 1 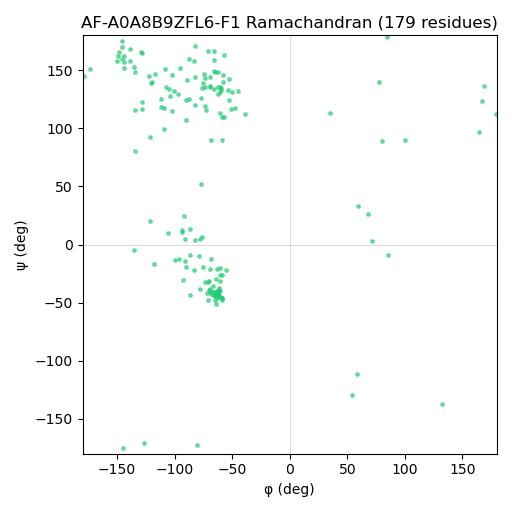91 ? 0.807 -5.741 2.101 1.00 98.56 91 LEU A O 1
ATOM 692 N N . ALA A 1 92 ? 0.217 -3.570 2.193 1.00 98.31 92 ALA A N 1
ATOM 693 C CA . ALA A 1 92 ? -1.209 -3.810 2.255 1.00 98.31 92 ALA A CA 1
ATOM 694 C C . ALA A 1 92 ? -1.696 -4.744 1.146 1.00 98.31 92 ALA A C 1
ATOM 696 O O . ALA A 1 92 ? -1.343 -4.583 -0.022 1.00 98.31 92 ALA A O 1
ATOM 697 N N . THR A 1 93 ? -2.528 -5.711 1.525 1.00 97.69 93 THR A N 1
ATOM 698 C CA . THR A 1 93 ? -3.197 -6.626 0.594 1.00 97.69 93 THR A CA 1
ATOM 699 C C . THR A 1 93 ? -4.632 -6.169 0.370 1.00 97.69 93 THR A C 1
ATOM 701 O O . THR A 1 93 ? -5.352 -5.866 1.327 1.00 97.69 93 THR A O 1
ATOM 704 N N . ILE A 1 94 ? -5.045 -6.115 -0.895 1.00 97.56 94 ILE A N 1
ATOM 705 C CA . ILE A 1 94 ? -6.359 -5.623 -1.317 1.00 97.56 94 ILE A CA 1
ATOM 706 C C . ILE A 1 94 ? -7.174 -6.820 -1.800 1.00 97.56 94 ILE A C 1
ATOM 708 O O . ILE A 1 94 ? -7.008 -7.266 -2.932 1.00 97.56 94 ILE A O 1
ATOM 712 N N . ASP A 1 95 ? -8.052 -7.331 -0.936 1.00 95.25 95 ASP A N 1
ATOM 713 C CA . ASP A 1 95 ? -8.817 -8.555 -1.224 1.00 95.25 95 ASP A CA 1
ATOM 714 C C . ASP A 1 95 ? -10.214 -8.252 -1.778 1.00 95.25 95 ASP A C 1
ATOM 716 O O . ASP A 1 95 ? -10.906 -9.142 -2.267 1.00 95.25 95 ASP A O 1
ATOM 720 N N . SER A 1 96 ? -10.652 -6.993 -1.692 1.00 96.81 96 SER A N 1
ATOM 721 C CA . SER A 1 96 ? -11.992 -6.570 -2.089 1.00 96.81 96 SER A CA 1
ATOM 722 C C . SER A 1 96 ? -12.016 -5.160 -2.673 1.00 96.81 96 SER A C 1
ATOM 724 O O . SER A 1 96 ? -11.121 -4.342 -2.433 1.00 96.81 96 SER A O 1
ATOM 726 N N . GLN A 1 97 ? -13.068 -4.855 -3.435 1.00 97.12 97 GLN A N 1
ATOM 727 C CA . GLN A 1 97 ? -13.277 -3.512 -3.976 1.00 97.12 97 GLN A CA 1
ATOM 728 C C . GLN A 1 97 ? -13.498 -2.490 -2.851 1.00 97.12 97 GLN A C 1
ATOM 730 O O . GLN A 1 97 ? -13.115 -1.324 -2.983 1.00 97.12 97 GLN A O 1
ATOM 735 N N . GLU A 1 98 ? -14.062 -2.927 -1.720 1.00 97.69 98 GLU A N 1
ATOM 736 C CA . GLU A 1 98 ? -14.224 -2.088 -0.537 1.00 97.69 98 GLU A CA 1
ATOM 737 C C . GLU A 1 98 ? -12.865 -1.704 0.060 1.00 97.69 98 GLU A C 1
ATOM 739 O O . GLU A 1 98 ? -12.668 -0.525 0.358 1.00 97.69 98 GLU A O 1
ATOM 744 N N . ASP A 1 99 ? -11.913 -2.642 0.161 1.00 97.25 99 ASP A N 1
ATOM 745 C CA . ASP A 1 99 ? -10.547 -2.352 0.625 1.00 97.25 99 ASP A CA 1
ATOM 746 C C . ASP A 1 99 ? -9.888 -1.302 -0.273 1.00 97.25 99 ASP A C 1
ATOM 748 O O . ASP A 1 99 ? -9.356 -0.304 0.216 1.00 97.25 99 ASP A O 1
ATOM 752 N N . LEU A 1 100 ? -9.978 -1.485 -1.597 1.00 97.69 100 LEU A N 1
ATOM 753 C CA . LEU A 1 100 ? -9.426 -0.532 -2.558 1.00 97.69 100 LEU A CA 1
ATOM 754 C C . LEU A 1 100 ? -10.052 0.856 -2.374 1.00 97.69 100 LEU A C 1
ATOM 756 O O . LEU A 1 100 ? -9.343 1.859 -2.325 1.00 97.69 100 LEU A O 1
ATOM 760 N N . SER A 1 101 ? -11.378 0.923 -2.233 1.00 97.31 101 SER A N 1
ATOM 761 C CA . SER A 1 101 ? -12.094 2.187 -2.043 1.00 97.31 101 SER A CA 1
ATOM 762 C C . SER A 1 101 ? -11.703 2.897 -0.741 1.00 97.31 101 SER A C 1
ATOM 764 O O . SER A 1 101 ? -11.522 4.117 -0.735 1.00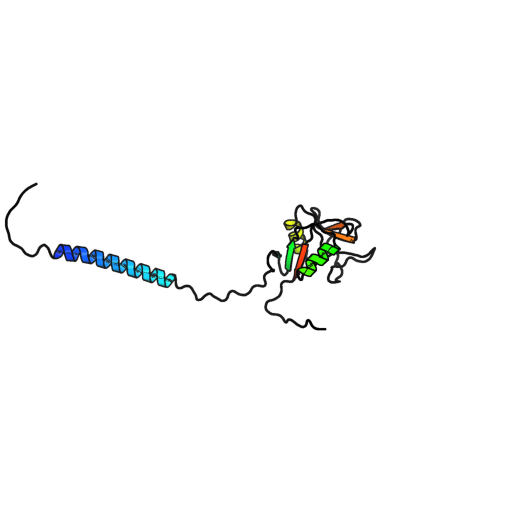 97.31 101 SER A O 1
ATOM 766 N N . PHE A 1 102 ? -11.520 2.141 0.344 1.00 97.44 102 PHE A N 1
ATOM 767 C CA . PHE A 1 102 ? -11.088 2.655 1.638 1.00 97.44 102 PHE A CA 1
ATOM 768 C C . PHE A 1 102 ? -9.679 3.241 1.538 1.00 97.44 102 PHE A C 1
ATOM 770 O O . PHE A 1 102 ? -9.471 4.406 1.885 1.00 97.44 102 PHE A O 1
ATOM 777 N N . LEU A 1 103 ? -8.737 2.479 0.980 1.00 97.75 103 LEU A N 1
ATOM 778 C CA . LEU A 1 103 ? -7.350 2.904 0.829 1.00 97.75 103 LEU A CA 1
ATOM 779 C C . LEU A 1 103 ? -7.220 4.136 -0.077 1.00 97.75 103 LEU A C 1
ATOM 781 O O . LEU A 1 103 ? -6.519 5.085 0.270 1.00 97.75 103 LEU A O 1
ATOM 785 N N . LEU A 1 104 ? -7.947 4.171 -1.199 1.00 97.12 104 LEU A N 1
ATOM 786 C CA . LEU A 1 104 ? -7.964 5.315 -2.117 1.00 97.12 104 LEU A CA 1
ATOM 787 C C . LEU A 1 104 ? -8.651 6.551 -1.548 1.00 97.12 104 LEU A C 1
ATOM 789 O O . LEU A 1 104 ? -8.448 7.637 -2.083 1.00 97.12 104 LEU A O 1
ATOM 793 N N . ARG A 1 105 ? -9.511 6.416 -0.537 1.00 95.75 105 ARG A N 1
ATOM 794 C CA . ARG A 1 105 ? -10.139 7.558 0.135 1.00 95.75 105 ARG A CA 1
ATOM 795 C C . ARG A 1 105 ? -9.254 8.084 1.256 1.00 95.75 105 ARG A C 1
ATOM 797 O O . ARG A 1 105 ? -9.113 9.296 1.382 1.00 95.75 105 ARG A O 1
ATOM 804 N N . TYR A 1 106 ? -8.675 7.183 2.044 1.00 94.50 106 TYR A N 1
ATOM 805 C CA . TYR A 1 106 ? -7.875 7.531 3.214 1.00 94.50 106 TYR A CA 1
ATOM 806 C C . TYR A 1 106 ? -6.464 8.001 2.841 1.00 94.50 106 TYR A C 1
ATOM 808 O O . TYR A 1 106 ? -5.967 8.961 3.414 1.00 94.50 106 TYR A O 1
ATOM 816 N N . GLY A 1 107 ? -5.838 7.383 1.834 1.00 91.69 107 GLY A N 1
ATOM 817 C CA . GLY A 1 107 ? -4.476 7.705 1.400 1.00 91.69 107 GLY A CA 1
ATOM 818 C C . GLY A 1 107 ? -4.339 8.966 0.538 1.00 91.69 107 GLY A C 1
ATOM 819 O O . GLY A 1 107 ? -3.255 9.248 0.035 1.00 91.69 107 GLY A O 1
ATOM 820 N N . ARG A 1 108 ? -5.405 9.739 0.304 1.00 91.81 108 ARG A N 1
ATOM 821 C CA . ARG A 1 108 ? -5.305 10.957 -0.518 1.00 91.81 108 ARG A CA 1
ATOM 822 C C . ARG A 1 108 ? -4.612 12.091 0.239 1.00 91.81 108 ARG A C 1
ATOM 824 O O . ARG A 1 108 ? -4.854 12.245 1.431 1.00 91.81 108 ARG A O 1
ATOM 831 N N . PRO A 1 109 ? -3.847 12.954 -0.457 1.00 93.69 109 PRO A N 1
ATOM 832 C CA . PRO A 1 109 ? -3.513 12.922 -1.889 1.00 93.69 109 PRO A CA 1
ATOM 833 C C . PRO A 1 109 ? -2.189 12.193 -2.200 1.00 93.69 109 PRO A C 1
ATOM 835 O O . PRO A 1 109 ? -1.658 12.348 -3.297 1.00 93.69 109 PRO A O 1
ATOM 838 N N . LEU A 1 110 ? -1.631 11.459 -1.238 1.00 96.88 110 LEU A N 1
ATOM 839 C CA . LEU A 1 110 ? -0.273 10.926 -1.302 1.00 96.88 110 LEU A CA 1
ATOM 840 C C . LEU A 1 110 ? -0.193 9.623 -2.109 1.00 96.88 110 LEU A C 1
ATOM 842 O O . LEU A 1 110 ? -1.199 9.030 -2.506 1.00 96.88 110 LEU A O 1
ATOM 846 N N . HIS A 1 111 ? 1.041 9.190 -2.362 1.00 97.94 111 HIS A N 1
ATOM 847 C CA . HIS A 1 111 ? 1.336 7.933 -3.033 1.00 97.94 111 HIS A CA 1
ATOM 848 C C . HIS A 1 111 ? 1.805 6.890 -2.029 1.00 97.94 111 HIS A C 1
ATOM 850 O O . HIS A 1 111 ? 2.752 7.138 -1.285 1.00 97.94 111 HIS A O 1
ATOM 856 N N . TYR A 1 112 ? 1.167 5.722 -2.050 1.00 98.69 112 TYR A N 1
ATOM 857 C CA . TYR A 1 112 ? 1.403 4.678 -1.059 1.00 98.69 112 TYR A CA 1
ATOM 858 C C . TYR A 1 112 ? 1.715 3.331 -1.699 1.00 98.69 112 TYR A C 1
ATOM 860 O O . TYR A 1 112 ? 0.882 2.808 -2.433 1.00 98.69 112 TYR A O 1
ATOM 868 N N . TRP A 1 113 ? 2.864 2.738 -1.388 1.00 98.81 113 TRP A N 1
ATOM 869 C CA . TRP A 1 113 ? 3.175 1.352 -1.714 1.00 98.81 113 TRP A CA 1
ATOM 870 C C . TRP A 1 113 ? 2.146 0.391 -1.110 1.00 98.81 113 TRP A C 1
ATOM 872 O O . TRP A 1 113 ? 1.712 0.556 0.035 1.00 98.81 113 TRP A O 1
ATOM 882 N N . VAL A 1 114 ? 1.789 -0.629 -1.892 1.00 98.69 114 VAL A N 1
ATOM 883 C CA . VAL A 1 114 ? 0.973 -1.777 -1.472 1.00 98.69 114 VAL A CA 1
ATOM 884 C C . VAL A 1 114 ? 1.666 -3.075 -1.874 1.00 98.69 114 VAL A C 1
ATOM 886 O O . VAL A 1 114 ? 2.616 -3.076 -2.656 1.00 98.69 114 VAL A O 1
ATOM 889 N N . GLY A 1 115 ? 1.220 -4.195 -1.310 1.00 98.44 115 GLY A N 1
ATOM 890 C CA . GLY A 1 115 ? 1.969 -5.451 -1.332 1.00 98.44 115 GLY A CA 1
ATOM 891 C C . GLY A 1 115 ? 1.942 -6.210 -2.654 1.00 98.44 115 GLY A C 1
ATOM 892 O O . GLY A 1 115 ? 2.400 -7.348 -2.687 1.00 98.44 115 GLY A O 1
ATOM 893 N N . LEU A 1 116 ? 1.378 -5.641 -3.723 1.00 98.56 116 LEU A N 1
ATOM 894 C CA . LEU A 1 116 ? 1.340 -6.300 -5.023 1.00 98.56 116 LEU A CA 1
ATOM 895 C C . LEU A 1 116 ? 2.612 -5.983 -5.810 1.00 98.56 116 LEU A C 1
ATOM 897 O O . LEU A 1 116 ? 2.949 -4.814 -6.030 1.00 98.56 116 LEU A O 1
ATOM 901 N N . HIS A 1 117 ? 3.297 -7.030 -6.249 1.00 98.56 117 HIS A N 1
ATOM 902 C CA . HIS A 1 117 ? 4.533 -6.939 -7.014 1.00 98.56 117 HIS A CA 1
ATOM 903 C C . HIS A 1 117 ? 4.631 -8.077 -8.037 1.00 98.56 117 HIS A C 1
ATOM 905 O O . HIS A 1 117 ? 3.820 -9.006 -8.039 1.00 98.56 117 HIS A O 1
ATOM 911 N N . ARG A 1 118 ? 5.613 -7.999 -8.932 1.00 97.88 118 ARG A N 1
ATOM 912 C CA . ARG A 1 118 ? 5.994 -9.097 -9.829 1.00 97.88 118 ARG A CA 1
ATOM 913 C C . ARG A 1 118 ? 7.493 -9.044 -10.115 1.00 97.88 118 ARG A C 1
ATOM 915 O O . ARG A 1 118 ? 8.136 -8.024 -9.874 1.00 97.88 118 ARG A O 1
ATOM 922 N N . GLU A 1 119 ? 8.035 -10.120 -10.666 1.00 95.38 119 GLU A N 1
ATOM 923 C CA . GLU A 1 119 ? 9.428 -10.184 -11.110 1.00 95.38 119 GLU A CA 1
ATOM 924 C C . GLU A 1 119 ? 9.476 -10.270 -12.639 1.00 95.38 119 GLU A C 1
ATOM 926 O O . GLU A 1 119 ? 8.938 -11.190 -13.245 1.00 95.38 119 GLU A O 1
ATOM 931 N N . GLY A 1 120 ? 10.082 -9.279 -13.297 1.00 91.56 120 GLY A N 1
ATOM 932 C CA . GLY A 1 120 ? 10.165 -9.249 -14.760 1.00 91.56 120 GLY A CA 1
ATOM 933 C C . GLY A 1 120 ? 8.788 -9.265 -15.439 1.00 91.56 120 GLY A C 1
ATOM 934 O O . GLY A 1 120 ? 8.056 -8.275 -15.390 1.00 91.56 120 GLY A O 1
ATOM 935 N N . SER A 1 121 ? 8.469 -10.370 -16.114 1.00 91.56 121 SER A N 1
ATOM 936 C CA . SER A 1 121 ? 7.189 -10.606 -16.800 1.00 91.56 121 SER A CA 1
ATOM 937 C C . SER A 1 121 ? 6.276 -11.590 -16.066 1.00 91.56 121 SER A C 1
ATOM 939 O O . SER A 1 121 ? 5.274 -12.027 -16.633 1.00 91.56 121 SER A O 1
ATOM 941 N N . ASP A 1 122 ? 6.621 -11.961 -14.835 1.00 95.44 122 ASP A N 1
ATOM 942 C CA . ASP A 1 122 ? 5.839 -12.907 -14.055 1.00 95.44 122 ASP A CA 1
ATOM 943 C C . ASP A 1 122 ? 4.453 -12.349 -13.695 1.00 95.44 122 ASP A C 1
ATOM 945 O O . ASP A 1 122 ? 4.230 -11.130 -13.686 1.00 95.44 122 ASP A O 1
ATOM 949 N N . PRO A 1 123 ? 3.490 -13.233 -13.376 1.00 97.06 123 PRO A N 1
ATOM 950 C CA . PRO A 1 123 ? 2.201 -12.814 -12.851 1.00 97.06 123 PRO A CA 1
ATOM 951 C C . PRO A 1 123 ? 2.345 -11.994 -11.564 1.00 97.06 123 PRO A C 1
ATOM 953 O O . PRO A 1 123 ? 3.197 -12.281 -10.721 1.00 97.06 123 PRO A O 1
ATOM 956 N N . TRP A 1 124 ? 1.452 -11.020 -11.383 1.00 98.31 124 TRP A N 1
ATOM 957 C CA . TRP A 1 124 ? 1.350 -10.250 -10.145 1.00 98.31 124 TRP A CA 1
ATOM 958 C C . TRP A 1 124 ? 1.031 -11.151 -8.947 1.00 98.31 124 TRP A C 1
ATOM 960 O O . TRP A 1 124 ? 0.146 -12.011 -9.010 1.00 98.31 124 TRP A O 1
ATOM 970 N N . ARG A 1 125 ? 1.741 -10.925 -7.842 1.00 98.12 125 ARG A N 1
ATOM 971 C CA . ARG A 1 125 ? 1.613 -11.654 -6.580 1.00 98.12 125 ARG A CA 1
ATOM 972 C C . ARG A 1 125 ? 1.586 -10.690 -5.407 1.00 98.12 125 ARG A C 1
ATOM 974 O O . ARG A 1 125 ? 2.195 -9.622 -5.440 1.00 98.12 125 ARG A O 1
ATOM 981 N N . TRP A 1 126 ? 0.864 -11.084 -4.371 1.00 98.00 126 TRP A N 1
ATOM 982 C CA . TRP A 1 126 ? 0.880 -10.415 -3.078 1.00 98.00 126 TRP A CA 1
ATOM 983 C C . TRP A 1 126 ? 2.064 -10.903 -2.237 1.00 98.00 126 TRP A C 1
ATOM 985 O O . TRP A 1 126 ? 2.523 -12.031 -2.417 1.00 98.00 126 TRP A O 1
ATOM 995 N N . CYS A 1 127 ? 2.494 -10.115 -1.247 1.00 96.88 127 CYS A N 1
ATOM 996 C CA . CYS A 1 127 ? 3.579 -10.492 -0.326 1.00 96.88 127 CYS A CA 1
ATOM 997 C C . CYS A 1 127 ? 3.357 -11.830 0.412 1.00 96.88 127 CYS A C 1
ATOM 999 O O . CYS A 1 127 ? 4.320 -12.447 0.853 1.00 96.88 127 CYS A O 1
ATOM 1001 N N . ASN A 1 128 ? 2.109 -12.299 0.542 1.00 91.44 128 ASN A N 1
ATOM 1002 C CA . ASN A 1 128 ? 1.788 -13.612 1.124 1.00 91.44 128 ASN A CA 1
ATOM 1003 C C . ASN A 1 128 ? 1.931 -14.785 0.125 1.00 91.44 128 ASN A C 1
ATOM 1005 O O . ASN A 1 128 ? 1.565 -15.913 0.447 1.00 91.44 128 ASN A O 1
ATOM 1009 N N . GLY A 1 129 ? 2.397 -14.523 -1.100 1.00 94.19 129 GLY A N 1
ATOM 1010 C CA . GLY A 1 129 ? 2.588 -15.504 -2.170 1.00 94.19 129 GLY A CA 1
ATOM 1011 C C . GLY A 1 129 ? 1.350 -15.791 -3.026 1.00 94.19 129 GLY A C 1
ATOM 1012 O O . GLY A 1 129 ? 1.471 -16.455 -4.061 1.00 94.19 129 GLY A O 1
ATOM 1013 N N . SER A 1 130 ? 0.171 -15.290 -2.642 1.00 95.94 130 SER A N 1
ATOM 1014 C CA . SER A 1 130 ? -1.059 -15.492 -3.415 1.00 95.94 130 SER A CA 1
ATOM 1015 C C . SER A 1 130 ? -1.029 -14.730 -4.744 1.00 95.94 130 SER A C 1
ATOM 1017 O O . SER A 1 130 ? -0.463 -13.639 -4.853 1.00 95.94 130 SER A O 1
ATOM 1019 N N . LEU A 1 131 ? -1.622 -15.329 -5.780 1.00 97.50 131 LEU A N 1
ATOM 1020 C CA . LEU A 1 131 ? -1.724 -14.718 -7.104 1.00 97.50 131 LEU A CA 1
ATOM 1021 C C . LEU A 1 131 ? -2.766 -13.601 -7.105 1.00 97.50 131 LEU A C 1
ATOM 1023 O O . LEU A 1 131 ? -3.828 -13.720 -6.491 1.00 97.50 131 LEU A O 1
ATOM 1027 N N . PHE A 1 132 ? -2.484 -12.541 -7.857 1.00 97.94 132 PHE A N 1
ATOM 1028 C CA . PHE A 1 132 ? -3.469 -11.506 -8.121 1.00 97.94 132 PHE A CA 1
ATOM 1029 C C . PHE A 1 132 ? -4.625 -12.058 -8.961 1.00 97.94 132 PHE A C 1
ATOM 1031 O O . PHE A 1 132 ? -4.422 -12.724 -9.974 1.00 97.94 132 PHE A O 1
ATOM 1038 N N . ASN A 1 133 ? -5.849 -11.747 -8.553 1.00 96.44 133 ASN A N 1
ATOM 1039 C CA . ASN A 1 133 ? -7.083 -12.228 -9.174 1.00 96.44 133 ASN A CA 1
ATOM 1040 C C . ASN A 1 133 ? -7.652 -11.275 -10.244 1.00 96.44 133 ASN A C 1
ATOM 1042 O O . ASN A 1 133 ? -8.783 -11.475 -10.677 1.00 96.44 133 ASN A O 1
ATOM 1046 N N . ASN A 1 134 ? -6.900 -10.252 -10.669 1.00 96.69 134 ASN A N 1
ATOM 1047 C CA . ASN A 1 134 ? -7.351 -9.220 -11.614 1.00 96.69 134 ASN A CA 1
ATOM 1048 C C . ASN A 1 134 ? -8.575 -8.417 -11.132 1.00 96.69 134 ASN A C 1
ATOM 1050 O O . ASN A 1 134 ? -9.391 -7.984 -11.940 1.00 96.69 134 ASN A O 1
ATOM 1054 N N . LEU A 1 135 ? -8.702 -8.199 -9.817 1.00 97.19 135 LEU A N 1
ATOM 1055 C CA . LEU A 1 135 ? -9.795 -7.413 -9.223 1.00 97.19 135 LEU A CA 1
ATOM 1056 C C . LEU A 1 135 ? -9.841 -5.955 -9.718 1.00 97.19 135 LEU A C 1
ATOM 1058 O O . LEU A 1 135 ? -10.897 -5.329 -9.704 1.00 97.19 135 LEU A O 1
ATOM 1062 N N . PHE A 1 136 ? -8.702 -5.406 -10.133 1.00 97.38 136 PHE A N 1
ATOM 1063 C CA . PHE A 1 136 ? -8.566 -4.034 -10.613 1.00 97.38 136 PHE A CA 1
ATOM 1064 C C . PHE A 1 136 ? -7.444 -3.921 -11.649 1.00 97.38 136 PHE A C 1
ATOM 1066 O O . PHE A 1 136 ? -6.510 -4.724 -11.668 1.00 97.38 136 PHE A O 1
ATOM 1073 N N . ASP A 1 137 ? -7.510 -2.874 -12.470 1.00 97.25 137 ASP A N 1
ATOM 1074 C CA . ASP A 1 137 ? -6.459 -2.561 -13.435 1.00 97.25 137 ASP A CA 1
ATOM 1075 C C . ASP A 1 137 ? -5.234 -1.945 -12.752 1.00 97.25 137 ASP A C 1
ATOM 1077 O O . ASP A 1 137 ? -5.348 -1.060 -11.897 1.00 97.25 137 ASP A O 1
ATOM 1081 N N . ILE A 1 138 ? -4.046 -2.367 -13.189 1.00 98.12 138 ILE A N 1
ATOM 1082 C CA . ILE A 1 138 ? -2.761 -1.823 -12.743 1.00 98.12 138 ILE A CA 1
ATOM 1083 C C . ILE A 1 138 ? -2.169 -1.019 -13.896 1.00 98.12 138 ILE A C 1
ATOM 1085 O O . ILE A 1 138 ? -1.876 -1.562 -14.960 1.00 98.12 138 ILE A O 1
ATOM 1089 N N . ARG A 1 139 ? -1.985 0.286 -13.693 1.00 98.00 139 ARG A N 1
ATOM 1090 C CA . ARG A 1 139 ? -1.401 1.171 -14.715 1.00 98.00 139 ARG A CA 1
ATOM 1091 C C . ARG A 1 139 ? 0.125 1.199 -14.631 1.00 98.00 139 ARG A C 1
ATOM 1093 O O . ARG A 1 139 ? 0.695 0.943 -13.577 1.00 98.00 139 ARG A O 1
ATOM 1100 N N . GLY A 1 140 ? 0.795 1.594 -15.710 1.00 96.12 140 GLY A N 1
ATOM 1101 C CA . GLY A 1 140 ? 2.256 1.729 -15.744 1.00 96.12 140 GLY A CA 1
ATOM 1102 C C . GLY A 1 140 ? 2.990 0.420 -16.046 1.00 96.12 140 GLY A C 1
ATOM 1103 O O . GLY A 1 140 ? 2.375 -0.625 -16.230 1.00 96.12 140 GLY A O 1
ATOM 1104 N N . ASN A 1 141 ? 4.319 0.505 -16.113 1.00 94.69 141 ASN A N 1
ATOM 1105 C CA . ASN A 1 141 ? 5.197 -0.586 -16.558 1.00 94.69 141 ASN A CA 1
ATOM 1106 C C . ASN A 1 141 ? 6.222 -0.999 -15.487 1.00 94.69 141 ASN A C 1
ATOM 1108 O O . ASN A 1 141 ? 7.260 -1.574 -15.806 1.00 94.69 141 ASN A O 1
ATOM 1112 N N . GLY A 1 142 ? 5.954 -0.669 -14.223 1.00 97.25 142 GLY A N 1
ATOM 1113 C CA . GLY A 1 142 ? 6.819 -1.004 -13.100 1.00 97.25 142 GLY A CA 1
ATOM 1114 C C . GLY A 1 142 ? 6.655 -2.442 -12.614 1.00 97.25 142 GLY A C 1
ATOM 1115 O O . GLY A 1 142 ? 5.940 -3.249 -13.214 1.00 97.25 142 GLY A O 1
ATOM 1116 N N . GLN A 1 143 ? 7.316 -2.739 -11.496 1.00 98.25 143 GLN A N 1
ATOM 1117 C CA . GLN A 1 143 ? 7.303 -4.063 -10.855 1.00 98.25 143 GLN A CA 1
ATOM 1118 C C . GLN A 1 143 ? 6.705 -4.050 -9.450 1.00 98.25 143 GLN A C 1
ATOM 1120 O O . GLN A 1 143 ? 6.300 -5.091 -8.944 1.00 98.25 143 GLN A O 1
ATOM 1125 N N . CYS A 1 144 ? 6.592 -2.865 -8.853 1.00 98.69 144 CYS A N 1
ATOM 1126 C CA . CYS A 1 144 ? 6.000 -2.658 -7.543 1.00 98.69 144 CYS A CA 1
ATOM 1127 C C . CYS A 1 144 ? 4.814 -1.710 -7.669 1.00 98.69 144 CYS A C 1
ATOM 1129 O O . CYS A 1 144 ? 4.877 -0.733 -8.422 1.00 98.69 144 CYS A O 1
ATOM 1131 N N . THR A 1 145 ? 3.725 -2.000 -6.960 1.00 98.62 145 THR A N 1
ATOM 1132 C CA . THR A 1 145 ? 2.482 -1.230 -7.086 1.00 98.62 145 THR A CA 1
ATOM 1133 C C . THR A 1 145 ? 2.264 -0.250 -5.950 1.00 98.62 145 THR A C 1
ATOM 1135 O O . THR A 1 145 ? 2.587 -0.507 -4.792 1.00 98.62 145 THR A O 1
ATOM 1138 N N . TYR A 1 146 ? 1.655 0.877 -6.292 1.00 98.69 146 TYR A N 1
ATOM 1139 C CA . TYR A 1 146 ? 1.287 1.930 -5.370 1.00 98.69 146 TYR A CA 1
ATOM 1140 C C . TYR A 1 146 ? -0.100 2.485 -5.689 1.00 98.69 146 TYR A C 1
ATOM 1142 O O . TYR A 1 146 ? -0.599 2.398 -6.813 1.00 98.69 146 TYR A O 1
ATOM 1150 N N . LEU A 1 147 ? -0.705 3.098 -4.682 1.00 98.50 147 LEU A N 1
ATOM 1151 C CA . LEU A 1 147 ? -1.954 3.832 -4.774 1.00 98.50 147 LEU A CA 1
ATOM 1152 C C . LEU A 1 147 ? -1.689 5.294 -5.109 1.00 98.50 147 LEU A C 1
ATOM 1154 O O . LEU A 1 147 ? -0.759 5.903 -4.583 1.00 98.50 147 LEU A O 1
ATOM 1158 N N . ASN A 1 148 ? -2.543 5.864 -5.950 1.00 97.00 148 ASN A N 1
ATOM 1159 C CA . ASN A 1 148 ? -2.599 7.292 -6.244 1.00 97.00 148 ASN A CA 1
ATOM 1160 C C . ASN A 1 148 ? -4.054 7.734 -6.479 1.00 97.00 148 ASN A C 1
ATOM 1162 O O . ASN A 1 148 ? -4.992 6.948 -6.356 1.00 97.00 148 ASN A O 1
ATOM 1166 N N . LEU A 1 149 ? -4.260 8.998 -6.856 1.00 94.12 149 LEU A N 1
ATOM 1167 C CA . LEU A 1 149 ? -5.599 9.560 -7.081 1.00 94.12 149 LEU A CA 1
ATOM 1168 C C . LEU A 1 149 ? -6.427 8.831 -8.153 1.00 94.12 149 LEU A C 1
ATOM 1170 O O . LEU A 1 149 ? -7.657 8.875 -8.092 1.00 94.12 149 LEU A O 1
ATOM 1174 N N . ALA A 1 150 ? -5.775 8.181 -9.118 1.00 93.81 150 ALA A N 1
ATOM 1175 C CA . ALA A 1 150 ? -6.429 7.489 -10.221 1.00 93.81 150 ALA A CA 1
ATOM 1176 C C . ALA A 1 150 ? -6.729 6.010 -9.917 1.00 93.81 150 ALA A C 1
ATOM 1178 O O . 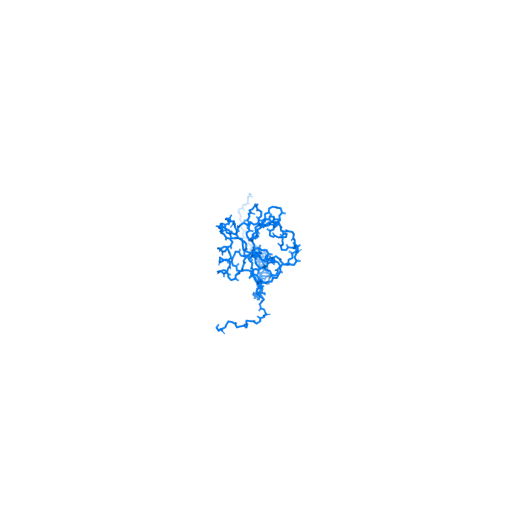ALA A 1 150 ? -7.464 5.379 -10.681 1.00 93.81 150 ALA A O 1
ATOM 1179 N N . GLY A 1 151 ? -6.150 5.423 -8.865 1.00 96.94 151 GLY A N 1
ATOM 1180 C CA . GLY A 1 151 ? -6.283 4.001 -8.538 1.00 96.94 151 GLY A CA 1
ATOM 1181 C C . GLY A 1 151 ? -4.937 3.349 -8.235 1.00 96.94 151 GLY A C 1
ATOM 1182 O O . GLY A 1 151 ? -4.109 3.933 -7.536 1.00 96.94 151 GLY A O 1
ATOM 1183 N N . VAL A 1 152 ? -4.729 2.142 -8.768 1.00 98.38 152 VAL A N 1
ATOM 1184 C CA . VAL A 1 152 ? -3.479 1.386 -8.621 1.00 98.38 152 VAL A CA 1
ATOM 1185 C C . VAL A 1 152 ? -2.587 1.600 -9.844 1.00 98.38 152 VAL A C 1
ATOM 1187 O O . VAL A 1 152 ? -3.013 1.451 -10.993 1.00 98.38 152 VAL A O 1
ATOM 1190 N N . SER A 1 153 ? -1.332 1.949 -9.595 1.00 98.44 153 SER A N 1
ATOM 1191 C CA . SER A 1 153 ? -0.288 2.078 -10.609 1.00 98.44 153 SER A CA 1
ATOM 1192 C C . SER A 1 153 ? 0.940 1.273 -10.197 1.00 98.44 153 SER A C 1
ATOM 1194 O O . SER A 1 153 ? 1.084 0.883 -9.044 1.00 98.44 153 SER A O 1
ATOM 1196 N N . SER A 1 154 ? 1.843 1.040 -11.137 1.00 98.50 154 SER A N 1
ATOM 1197 C CA . SER A 1 154 ? 3.130 0.390 -10.937 1.00 98.50 154 SER A CA 1
ATOM 1198 C C . SER A 1 154 ? 4.272 1.344 -11.260 1.00 98.50 154 SER A C 1
ATOM 1200 O O . SER A 1 154 ? 4.153 2.199 -12.139 1.00 98.50 154 SER A O 1
ATOM 1202 N N . ASP A 1 155 ? 5.375 1.194 -10.536 1.00 98.12 155 ASP A N 1
ATOM 1203 C CA . ASP A 1 155 ? 6.583 2.002 -10.694 1.00 98.12 155 ASP A CA 1
ATOM 1204 C C . ASP A 1 155 ? 7.840 1.152 -10.422 1.00 98.12 155 ASP A C 1
ATOM 1206 O O . ASP A 1 155 ? 7.758 -0.034 -10.068 1.00 98.12 155 ASP A O 1
ATOM 1210 N N . MET A 1 156 ? 9.017 1.739 -10.621 1.00 98.25 156 MET A N 1
ATOM 1211 C CA . MET A 1 156 ? 10.281 1.140 -10.204 1.00 98.25 156 MET A CA 1
ATOM 1212 C C . MET A 1 156 ? 10.289 0.991 -8.679 1.00 98.25 156 MET A C 1
ATOM 1214 O O . MET A 1 156 ? 10.035 1.950 -7.954 1.00 98.25 156 MET A O 1
ATOM 1218 N N . CYS A 1 157 ? 10.622 -0.201 -8.184 1.00 98.44 157 CYS A N 1
ATOM 1219 C CA . CYS A 1 157 ? 10.598 -0.508 -6.750 1.00 98.44 157 CYS A CA 1
ATOM 1220 C C . CYS A 1 157 ? 11.541 0.373 -5.913 1.00 98.44 157 CYS A C 1
ATOM 1222 O O . CYS A 1 157 ? 11.345 0.488 -4.708 1.00 98.44 157 CYS A O 1
ATOM 1224 N N . SER A 1 158 ? 12.543 0.997 -6.543 1.00 98.38 158 SER A N 1
ATOM 1225 C CA . SER A 1 158 ? 13.490 1.931 -5.925 1.00 98.38 158 SER A CA 1
ATOM 1226 C C . SER A 1 158 ? 12.938 3.344 -5.708 1.00 98.38 158 SER A C 1
ATOM 1228 O O . SER A 1 158 ? 13.605 4.149 -5.063 1.00 98.38 158 SER A O 1
ATOM 1230 N N . GLN A 1 159 ? 11.760 3.673 -6.250 1.00 98.56 159 GLN A N 1
ATOM 1231 C CA . GLN A 1 159 ? 11.151 4.985 -6.032 1.00 98.56 159 GLN A CA 1
ATOM 1232 C C . GLN A 1 159 ? 10.769 5.174 -4.566 1.00 98.56 159 GLN A C 1
ATOM 1234 O O . GLN A 1 159 ? 10.403 4.226 -3.875 1.00 98.56 159 GLN A O 1
ATOM 1239 N N . LEU A 1 160 ? 10.817 6.419 -4.107 1.00 98.44 160 LEU A N 1
ATOM 1240 C CA . LEU A 1 160 ? 10.400 6.768 -2.757 1.00 98.44 160 LEU A CA 1
ATOM 1241 C C . LEU A 1 160 ? 8.915 7.114 -2.762 1.00 98.44 160 LEU A C 1
ATOM 1243 O O . LEU A 1 160 ? 8.462 7.939 -3.558 1.00 98.44 160 LEU A O 1
ATOM 1247 N N . LYS A 1 161 ? 8.157 6.418 -1.916 1.00 98.44 161 LYS A N 1
ATOM 1248 C CA . LYS A 1 161 ? 6.735 6.659 -1.656 1.00 98.44 161 LYS A CA 1
ATOM 1249 C C . LYS A 1 161 ? 6.439 6.275 -0.211 1.00 98.44 161 LYS A C 1
ATOM 1251 O O . LYS A 1 161 ? 7.199 5.529 0.409 1.00 98.44 161 LYS A O 1
ATOM 1256 N N . TYR A 1 162 ? 5.325 6.747 0.325 1.00 98.50 162 TYR A N 1
ATOM 1257 C CA . TYR A 1 162 ? 4.836 6.264 1.612 1.00 98.50 162 TYR A CA 1
ATOM 1258 C C . TYR A 1 162 ? 4.421 4.792 1.497 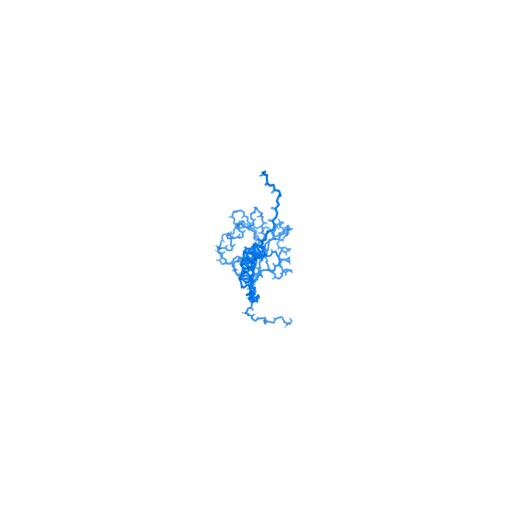1.00 98.50 162 TYR A C 1
ATOM 1260 O O . TYR A 1 162 ? 4.262 4.273 0.396 1.00 98.50 162 TYR A O 1
ATOM 1268 N N . SER A 1 163 ? 4.211 4.107 2.618 1.00 98.38 163 SER A N 1
ATOM 1269 C CA . SER A 1 163 ? 3.787 2.700 2.631 1.00 98.38 163 SER A CA 1
ATOM 1270 C C . SER A 1 163 ? 2.479 2.537 3.392 1.00 98.38 163 SER A C 1
ATOM 1272 O O . SER A 1 163 ? 2.250 3.237 4.378 1.00 98.38 163 SER A O 1
ATOM 1274 N N . VAL A 1 164 ? 1.614 1.620 2.958 1.00 98.25 164 VAL A N 1
ATOM 1275 C CA . VAL A 1 164 ? 0.501 1.151 3.795 1.00 98.25 164 VAL A CA 1
ATOM 1276 C C . VAL A 1 164 ? 0.762 -0.292 4.164 1.00 98.25 164 VAL A C 1
ATOM 1278 O O . VAL A 1 164 ? 0.941 -1.127 3.282 1.00 98.25 164 VAL A O 1
ATOM 1281 N N . CYS A 1 165 ? 0.757 -0.593 5.457 1.00 97.62 165 CYS A N 1
ATOM 1282 C CA . CYS A 1 165 ? 0.821 -1.958 5.957 1.00 97.62 165 CYS A CA 1
ATOM 1283 C C . CYS A 1 165 ? -0.585 -2.487 6.235 1.00 97.62 165 CYS A C 1
ATOM 1285 O O . CYS A 1 165 ? -1.475 -1.717 6.595 1.00 97.62 165 CYS A O 1
ATOM 1287 N N . SER A 1 166 ? -0.785 -3.798 6.132 1.00 97.12 166 SER A N 1
ATOM 1288 C CA . SER A 1 166 ? -1.994 -4.452 6.614 1.00 97.12 166 SER A CA 1
ATOM 1289 C C . SER A 1 166 ? -1.740 -5.828 7.207 1.00 97.12 166 SER A C 1
ATOM 1291 O O . SER A 1 166 ? -0.853 -6.547 6.746 1.00 97.12 166 SER A O 1
ATOM 1293 N N . HIS A 1 167 ? -2.588 -6.227 8.150 1.00 94.81 167 HIS A N 1
ATOM 1294 C CA . HIS A 1 167 ? -2.723 -7.615 8.588 1.00 94.81 167 HIS A CA 1
ATOM 1295 C C . HIS A 1 167 ? -4.194 -7.936 8.919 1.00 94.81 167 HIS A C 1
ATOM 1297 O O . HIS A 1 167 ? -4.964 -7.016 9.217 1.00 94.81 167 HIS A O 1
ATOM 1303 N N . PRO A 1 168 ? -4.611 -9.215 8.887 1.00 92.56 168 PRO A N 1
ATOM 1304 C CA . PRO A 1 168 ? -5.939 -9.624 9.345 1.00 92.56 168 PRO A CA 1
ATOM 1305 C C . PRO A 1 168 ? -6.147 -9.337 10.839 1.00 92.56 168 PRO A C 1
ATOM 1307 O O . PRO A 1 168 ? -5.199 -9.416 11.625 1.00 92.56 168 PRO A O 1
ATOM 1310 N N . LEU A 1 169 ? -7.380 -9.045 11.257 1.00 87.94 169 LEU A N 1
ATOM 1311 C CA . LEU A 1 169 ? -7.723 -8.956 12.679 1.00 87.94 169 LEU A CA 1
ATOM 1312 C C . LEU A 1 169 ? -7.459 -10.303 13.370 1.00 87.94 169 LEU A C 1
ATOM 1314 O O . LEU A 1 169 ? -7.895 -11.353 12.901 1.00 87.94 169 LEU A O 1
ATOM 1318 N N . LYS A 1 170 ? -6.766 -10.281 14.514 1.00 72.75 170 LYS A N 1
ATOM 1319 C CA . LYS A 1 170 ? -6.565 -11.483 15.337 1.00 72.75 170 LYS A CA 1
ATOM 1320 C C . LYS A 1 170 ? -7.881 -11.832 16.029 1.00 72.75 170 LYS A C 1
ATOM 1322 O O . LYS A 1 170 ? -8.344 -11.051 16.849 1.00 72.75 170 LYS A O 1
ATOM 1327 N N . SER A 1 171 ? -8.494 -12.977 15.729 1.00 62.22 171 SER A N 1
ATOM 1328 C CA . SER A 1 171 ? -9.724 -13.405 16.412 1.00 62.22 171 SER A CA 1
ATOM 1329 C C . SER A 1 171 ? -9.474 -13.623 17.917 1.00 62.22 171 SER A C 1
ATOM 1331 O O . SER A 1 171 ? -8.512 -14.317 18.245 1.00 62.22 171 SER A O 1
ATOM 1333 N N . PRO A 1 172 ? -10.347 -13.161 18.834 1.00 57.91 172 PRO A N 1
ATOM 1334 C CA . PRO A 1 172 ? -10.218 -13.461 20.267 1.00 57.91 172 PRO A CA 1
ATOM 1335 C C . PRO A 1 172 ? -10.466 -14.940 20.618 1.00 57.91 172 PRO A C 1
ATOM 1337 O O . PRO A 1 172 ? -10.176 -15.360 21.732 1.00 57.91 172 PRO A O 1
ATOM 1340 N N . TRP A 1 173 ? -11.014 -15.726 19.683 1.00 59.94 173 TRP A N 1
ATOM 1341 C CA . TRP A 1 173 ? -11.385 -17.130 19.871 1.00 59.94 173 TRP A CA 1
ATOM 1342 C C . TRP A 1 173 ? -10.901 -17.984 18.684 1.00 59.94 173 TRP A C 1
ATOM 1344 O O . TRP A 1 173 ? -11.673 -18.282 17.777 1.00 59.94 173 TRP A O 1
ATOM 1354 N N . GLY A 1 174 ? -9.619 -18.366 18.659 1.00 48.38 174 GLY A N 1
ATOM 1355 C CA . GLY A 1 174 ? -9.057 -19.275 17.644 1.00 48.38 174 GLY A CA 1
ATOM 1356 C C . GLY A 1 174 ? -7.566 -19.560 17.870 1.00 48.38 174 GLY A C 1
ATOM 1357 O O . GLY A 1 174 ? -6.875 -18.681 18.374 1.00 48.38 174 GLY A O 1
ATOM 1358 N N . PRO A 1 175 ? -7.068 -20.783 17.586 1.00 48.66 175 PRO A N 1
ATOM 1359 C CA . PRO A 1 175 ? -5.903 -21.338 18.266 1.00 48.66 175 PRO A CA 1
ATOM 1360 C C . PRO A 1 175 ? -4.594 -20.741 17.747 1.00 48.66 175 PRO A C 1
ATOM 1362 O O . PRO A 1 175 ? -4.287 -20.855 16.561 1.00 48.66 175 PRO A O 1
ATOM 1365 N N . GLU A 1 176 ? -3.770 -20.210 18.652 1.00 54.12 176 GLU A N 1
ATOM 1366 C CA . GLU A 1 176 ? -2.328 -20.164 18.423 1.00 54.12 176 GLU A CA 1
ATOM 1367 C C . GLU A 1 176 ? -1.855 -21.604 18.224 1.00 54.12 176 GLU A C 1
ATOM 1369 O O . GLU A 1 176 ? -1.885 -22.428 19.139 1.00 54.12 176 GLU A O 1
ATOM 1374 N N . ARG A 1 177 ? -1.465 -21.937 16.995 1.00 49.41 177 ARG A N 1
ATOM 1375 C CA . ARG A 1 177 ? -0.759 -23.180 16.719 1.00 49.41 177 ARG A CA 1
ATOM 1376 C C . ARG A 1 177 ? 0.579 -22.849 16.081 1.00 49.41 177 ARG A C 1
ATOM 1378 O O . ARG A 1 177 ? 0.680 -22.718 14.869 1.00 49.41 177 ARG A O 1
ATOM 1385 N N . GLY A 1 178 ? 1.570 -22.743 16.962 1.00 39.25 178 GLY A N 1
ATOM 1386 C CA . GLY A 1 178 ? 2.951 -23.133 16.708 1.00 39.25 178 GLY A CA 1
ATOM 1387 C C . GLY A 1 178 ? 3.796 -22.137 15.928 1.00 39.25 178 GLY A C 1
ATOM 1388 O O . GLY A 1 178 ? 3.962 -22.276 14.722 1.00 3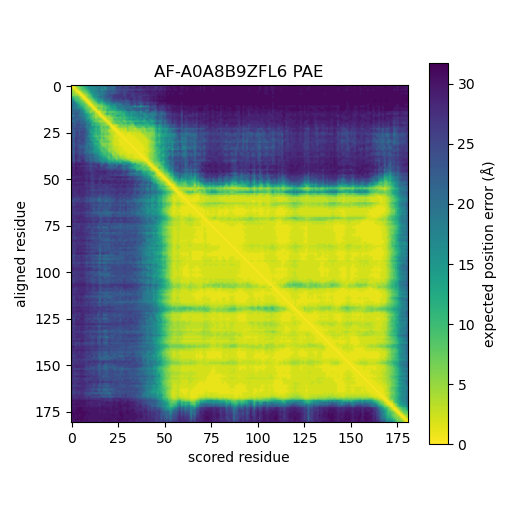9.25 178 GLY A O 1
ATOM 1389 N N . GLY A 1 179 ? 4.447 -21.227 16.648 1.00 46.75 179 GLY A N 1
ATOM 1390 C CA . GLY A 1 179 ? 5.880 -21.073 16.428 1.00 46.75 179 GLY A CA 1
ATOM 1391 C C . GLY A 1 179 ? 6.580 -22.153 17.250 1.00 46.75 179 GLY A C 1
ATOM 1392 O O . GLY A 1 179 ? 6.318 -22.214 18.443 1.00 46.75 179 GLY A O 1
ATOM 1393 N N . GLU A 1 180 ? 7.341 -23.035 16.600 1.00 44.41 180 GLU A N 1
ATOM 1394 C CA . GLU A 1 180 ? 8.685 -23.484 17.011 1.00 44.41 180 GLU A CA 1
ATOM 1395 C C . GLU A 1 180 ? 9.202 -24.513 15.993 1.00 44.41 180 GLU A C 1
ATOM 1397 O O . GLU A 1 180 ? 8.634 -25.601 15.879 1.00 44.41 180 GLU A O 1
ATOM 1402 N N . SER A 1 181 ? 10.239 -24.150 15.231 1.00 42.16 181 SER A N 1
ATOM 1403 C CA . SER A 1 181 ? 11.313 -24.999 14.672 1.00 42.16 181 SER A CA 1
ATOM 1404 C C . SER A 1 181 ? 12.303 -24.104 13.933 1.00 42.16 181 SER A C 1
ATOM 1406 O O . SER A 1 181 ? 11.865 -23.451 12.959 1.00 42.16 181 SER A O 1
#

Sequence (181 aa):
MCMRKGATETTFSLKCLKDKLFPIGATVLVTVLLIAVIALAARKCPSCPSPILPTCSENGIGFREKCFYFVQNETNWNEGQSFCLSLGAQLATIDSQEDLSFLLRYGRPLHYWVGLHREGSDPWRWCNGSLFNNLFDIRGNGQCTYLNLAGVSSDMCSQLKYSVCSHPLKSPWGPERGGES

Nearest PDB structures (foldseek):
  1e87-assembly1_A  TM=9.689E-01  e=2.563E-14  Homo sapiens
  4qki-assembly1_A  TM=9.434E-01  e=1.80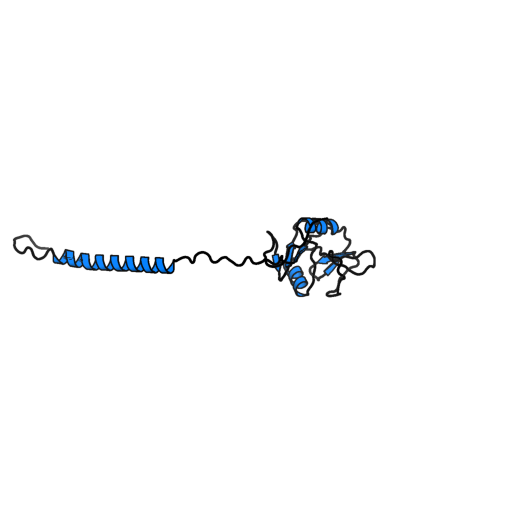3E-14  Homo sapiens
  1fm5-assembly1_A-2  TM=9.385E-01  e=2.245E-13  Homo sapiens
  4iop-assembly1_A  TM=9.715E-01  e=1.160E-12  Homo sapiens
  3ff7-assembly1_D  TM=8.940E-01  e=2.412E-10  Homo sapiens

Secondary structure (DSSP, 8-state):
---------TTSHHHHHHHHHHHHHHHHHHHHHHHHHHHHHT-PPP----------STT-EEETTEEEEE-SS-B-HHHHHHHHHHTT-EEPP--SHHHHHHHHHHTTTS-EEEEEE-STTSPPEETTSPBP---S-EESS-SEEEEETTEEEEE-TTS-BEEEEEEE---SSS-------

pLDDT: mean 83.66, std 19.02, range [30.44, 98.81]